Protein AF-0000000076309981 (afdb_homodimer)

Radius of gyration: 22.53 Å; Cα contacts (8 Å, |Δi|>4): 338; chains: 2; bounding box: 68×54×56 Å

Sequence (316 aa):
MSHEKPCRACMDFKSWAKSQKKAFDSEKETEKIEKKDPPVNKVKRDDCPLDKDELGSRTWSFLHTMAAYYPDNPTDEQKLDMSKFFHTFSKFYPCYVCAEDLQEQLKKTPPQTNSQSQLSQWLCMIHNEVNKKLGKPEFDCKLVDQRWRDGWLDGSCDMSHEKPCRACMDFKSWAKSQKKAFDSEKETEKIEKKDPPVNKVKRDDCPLDKDELGSRTWSFLHTMAAYYPDNPTDEQKLDMSKFFHTFSKFYPCYVCAEDLQEQLKKTPPQTNSQSQLSQWLCMIHNEVNKKLGKPEFDCKLVDQRWRDGWLDGSCD

Secondary structure (DSSP, 8-state):
-------TTTS-HHHHHHHHHHHHHHGGGS---------------TTSPP-HHHHHHHHHHHHHHHHHTS-SS--HHHHHHHHHHHHHHHHH-S-HHHHHHHHHHHHHS----SSHHHHHHHHHHHHHHHHHHHTPPPP-GGGHHIIIII--TTSTT-/-------TTT--HHHHHHHHHHHHHHHTTS---------------TTSPP-HHHHHHHHHHHHHHHHHTS-SS--HHHHHHHHHHHHHHHHH-S-HHHHHHHHHHHHHS----SSHHHHHHHHHHHHHHHHHHHTPPPP-GGGHHIIIII--TTSTT-

Nearest PDB structures (foldseek):
  1oqc-assembly1_A  TM=1.001E+00  e=1.089E-13  Rattus norvegicus
  3tk0-assembly1_A-2  TM=9.196E-01  e=8.679E-14  Homo sapiens
  3u5s-assembly1_A-2  TM=9.194E-01  e=3.385E-13  Homo sapiens
  4e0i-assembly2_C-2  TM=9.222E-01  e=3.664E-12  Saccharomyces cerevisiae S288C
  3w4y-assembly2_B  TM=9.074E-01  e=8.579E-12  Saccharomyces cerevisiae S288C

pLDDT: mean 82.15, std 24.8, range [26.48, 98.94]

InterPro domains:
  IPR017905 ERV/ALR sulfhydryl oxidase domain [PF04777] (58-149)
  IPR017905 ERV/ALR sulfhydryl oxidase domain [PS51324] (48-148)
  IPR036774 ERV/ALR sulfhydryl oxidase domain superfamily [G3DSA:1.20.120.310] (35-158)
  IPR036774 ERV/ALR sulfhydryl oxidase domain superfamily [SSF69000] (47-157)
  IPR039799 Sulfhydryl oxidase ALR/ERV [PTHR12645] (2-158)

Organism: NCBI:txid103933

Structure (mmCIF, N/CA/C/O backbone):
data_AF-0000000076309981-model_v1
#
loop_
_entity.id
_entity.type
_entity.pdbx_description
1 polymer 'Sulfhydryl oxidase'
#
loop_
_atom_site.group_PDB
_atom_site.id
_atom_site.type_symbol
_atom_site.label_atom_id
_atom_site.label_alt_id
_atom_site.label_comp_id
_atom_site.label_asym_id
_atom_site.label_entity_id
_atom_site.label_seq_id
_atom_site.pdbx_PDB_ins_code
_atom_site.Cartn_x
_atom_site.Cartn_y
_atom_site.Cartn_z
_atom_site.occupancy
_atom_site.B_iso_or_equiv
_atom_site.auth_seq_id
_atom_site.auth_comp_id
_atom_site.auth_asym_id
_atom_site.auth_atom_id
_atom_site.pdbx_PDB_model_num
ATOM 1 N N . MET A 1 1 ? -34.344 3.109 -10.547 1 26.48 1 MET A N 1
ATOM 2 C CA . MET A 1 1 ? -33.094 3.098 -11.305 1 26.48 1 MET A CA 1
ATOM 3 C C . MET A 1 1 ? -31.875 3.17 -10.375 1 26.48 1 MET A C 1
ATOM 5 O O . MET A 1 1 ? -31.734 4.125 -9.609 1 26.48 1 MET A O 1
ATOM 9 N N . SER A 1 2 ? -31.422 1.993 -9.797 1 31.45 2 SER A N 1
ATOM 10 C CA . SER A 1 2 ? -30.547 1.825 -8.648 1 31.45 2 SER A CA 1
ATOM 11 C C . SER A 1 2 ? -29.281 2.666 -8.797 1 31.45 2 SER A C 1
ATOM 13 O O . SER A 1 2 ? -28.578 2.568 -9.805 1 31.45 2 SER A O 1
ATOM 15 N N . HIS A 1 3 ? -29.156 3.879 -8.391 1 34.78 3 HIS A N 1
ATOM 16 C CA . HIS A 1 3 ? -28.062 4.824 -8.469 1 34.78 3 HIS A CA 1
ATOM 17 C C . HIS A 1 3 ? -26.75 4.188 -7.988 1 34.78 3 HIS A C 1
ATOM 19 O O . HIS A 1 3 ? -26.641 3.807 -6.82 1 34.78 3 HIS A O 1
ATOM 25 N N . GLU A 1 4 ? -26.125 3.408 -8.836 1 40.06 4 GLU A N 1
ATOM 26 C CA . GLU A 1 4 ? -24.828 2.814 -8.523 1 40.06 4 GLU A CA 1
ATOM 27 C C . GLU A 1 4 ? -23.891 3.832 -7.879 1 40.06 4 GLU A C 1
ATOM 29 O O . GLU A 1 4 ? -23.688 4.926 -8.414 1 40.06 4 GLU A O 1
ATOM 34 N N . LYS A 1 5 ? -23.844 3.852 -6.613 1 50.81 5 LYS A N 1
ATOM 35 C CA . LYS A 1 5 ? -22.953 4.777 -5.918 1 50.81 5 LYS A CA 1
ATOM 36 C C . LYS A 1 5 ? -21.578 4.832 -6.586 1 50.81 5 LYS A C 1
ATOM 38 O O . LYS A 1 5 ? -21.062 3.807 -7.02 1 50.81 5 LYS A O 1
ATOM 43 N N . PRO A 1 6 ? -21.219 6.043 -6.98 1 55.44 6 PRO A N 1
ATOM 44 C CA . PRO A 1 6 ? -19.938 6.23 -7.66 1 55.44 6 PRO A CA 1
ATOM 45 C C . PRO A 1 6 ? -18.766 5.582 -6.914 1 55.44 6 PRO A C 1
ATOM 47 O O . PRO A 1 6 ? -18.797 5.48 -5.684 1 55.44 6 PRO A O 1
ATOM 50 N N . CYS A 1 7 ? -17.891 4.852 -7.57 1 66.94 7 CYS A N 1
ATOM 51 C CA . CYS A 1 7 ? -16.719 4.203 -7 1 66.94 7 CYS A CA 1
ATOM 52 C C . CYS A 1 7 ? -15.812 5.219 -6.301 1 66.94 7 CYS A C 1
ATOM 54 O O . CYS A 1 7 ? -15.18 6.043 -6.957 1 66.94 7 CYS A O 1
ATOM 56 N N . ARG A 1 8 ? -15.93 5.344 -4.996 1 69.06 8 ARG A N 1
ATOM 57 C CA . ARG A 1 8 ? -15.148 6.285 -4.195 1 69.06 8 ARG A CA 1
ATOM 58 C C . ARG A 1 8 ? -13.656 6.141 -4.477 1 69.06 8 ARG A C 1
ATOM 60 O O . ARG A 1 8 ? -12.93 7.133 -4.488 1 69.06 8 ARG A O 1
ATOM 67 N N . ALA A 1 9 ? -13.266 4.922 -4.672 1 68.5 9 ALA A N 1
ATOM 68 C CA . ALA A 1 9 ? -11.852 4.656 -4.91 1 68.5 9 ALA A CA 1
ATOM 69 C C . ALA A 1 9 ? -11.461 5.031 -6.34 1 68.5 9 ALA A C 1
ATOM 71 O O . ALA A 1 9 ? -10.281 4.969 -6.699 1 68.5 9 ALA A O 1
ATOM 72 N N . CYS A 1 10 ? -12.453 5.328 -7.074 1 73.25 10 CYS A N 1
ATOM 73 C CA . CYS A 1 10 ? -12.203 5.602 -8.484 1 73.25 10 CYS A CA 1
ATOM 74 C C . CYS A 1 10 ? -12.383 7.086 -8.789 1 73.25 10 CYS A C 1
ATOM 76 O O . CYS A 1 10 ? -11.953 7.562 -9.844 1 73.25 10 CYS A O 1
ATOM 78 N N . MET A 1 11 ? -13.273 7.816 -8 1 61.12 11 MET A N 1
ATOM 79 C CA . MET A 1 11 ? -13.633 9.195 -8.328 1 61.12 11 MET A CA 1
ATOM 80 C C . MET A 1 11 ? -12.617 10.172 -7.758 1 61.12 11 MET A C 1
ATOM 82 O O . MET A 1 11 ? -12.078 9.953 -6.672 1 61.12 11 MET A O 1
ATOM 86 N N . ASP A 1 12 ? -12.07 10.922 -8.711 1 50.5 12 ASP A N 1
ATOM 87 C CA . ASP A 1 12 ? -11.305 12.062 -8.219 1 50.5 12 ASP A CA 1
ATOM 88 C C . ASP A 1 12 ? -12.219 13.086 -7.535 1 50.5 12 ASP A C 1
ATOM 90 O O . ASP A 1 12 ? -13.25 13.469 -8.094 1 50.5 12 ASP A O 1
ATOM 94 N N . PHE A 1 13 ? -12.148 13.172 -6.203 1 45.22 13 PHE A N 1
ATOM 95 C CA . PHE A 1 13 ? -13.031 14.094 -5.492 1 45.22 13 PHE A CA 1
ATOM 96 C C . PHE A 1 13 ? -13.156 15.414 -6.246 1 45.22 13 PHE A C 1
ATOM 98 O O . PHE A 1 13 ? -14.242 15.977 -6.344 1 45.22 13 PHE A O 1
ATOM 105 N N . LYS A 1 14 ? -12.07 15.836 -6.77 1 48.69 14 LYS A N 1
ATOM 106 C CA . LYS A 1 14 ? -12.117 17.141 -7.445 1 48.69 14 LYS A CA 1
ATOM 107 C C . LYS A 1 14 ? -13.062 17.094 -8.641 1 48.69 14 LYS A C 1
ATOM 109 O O . LYS A 1 14 ? -13.836 18.031 -8.859 1 48.69 14 LYS A O 1
ATOM 114 N N . SER A 1 15 ? -12.969 16.047 -9.352 1 48.19 15 SER A N 1
ATOM 115 C CA . SER A 1 15 ? -13.836 15.969 -10.523 1 48.19 15 SER A CA 1
ATOM 116 C C . SER A 1 15 ? -15.297 15.836 -10.117 1 48.19 15 SER A C 1
ATOM 118 O O . SER A 1 15 ? -16.172 16.422 -10.742 1 48.19 15 SER A O 1
ATOM 120 N N . TRP A 1 16 ? -15.57 15.117 -9.133 1 46.97 16 TRP A N 1
ATOM 121 C CA . TRP A 1 16 ? -16.922 14.984 -8.625 1 46.97 16 TRP A CA 1
ATOM 122 C C . TRP A 1 16 ? -17.438 16.312 -8.07 1 46.97 16 TRP A C 1
ATOM 124 O O . TRP A 1 16 ? -18.547 16.734 -8.352 1 46.97 16 TRP A O 1
ATOM 134 N N . ALA A 1 17 ? -16.562 16.922 -7.293 1 45.97 17 ALA A N 1
ATOM 135 C CA . ALA A 1 17 ? -16.922 18.234 -6.762 1 45.97 17 ALA A CA 1
ATOM 136 C C . ALA A 1 17 ? -17.203 19.219 -7.891 1 45.97 17 ALA A C 1
ATOM 138 O O . ALA A 1 17 ? -18.172 19.984 -7.828 1 45.97 17 ALA A O 1
ATOM 139 N N . LYS A 1 18 ? -16.469 19.234 -8.922 1 48.31 18 LYS A N 1
ATOM 140 C CA . LYS A 1 18 ? -16.688 20.125 -10.047 1 48.31 18 LYS A CA 1
ATOM 141 C C . LYS A 1 18 ? -18 19.797 -10.773 1 48.31 18 LYS A C 1
ATOM 143 O O . LYS A 1 18 ? -18.734 20.703 -11.188 1 48.31 18 LYS A O 1
ATOM 148 N N . SER A 1 19 ? -18.281 18.578 -10.867 1 47.38 19 SER A N 1
ATOM 149 C CA . SER A 1 19 ? -19.516 18.156 -11.516 1 47.38 19 SER A CA 1
ATOM 150 C C . SER A 1 19 ? -20.734 18.562 -10.688 1 47.38 19 SER A C 1
ATOM 152 O O . SER A 1 19 ? -21.766 18.953 -11.234 1 47.38 19 SER A O 1
ATOM 154 N N . GLN A 1 20 ? -20.578 18.406 -9.383 1 45.84 20 GLN A N 1
ATOM 155 C CA . GLN A 1 20 ? -21.672 18.797 -8.484 1 45.84 20 GLN A CA 1
ATOM 156 C C . GLN A 1 20 ? -21.812 20.312 -8.438 1 45.84 20 GLN A C 1
ATOM 158 O O . GLN A 1 20 ? -22.938 20.828 -8.422 1 45.84 20 GLN A O 1
ATOM 163 N N . LYS A 1 21 ? -20.688 21 -8.422 1 48.97 21 LYS A N 1
ATOM 164 C CA . LYS A 1 21 ? -20.781 22.453 -8.492 1 48.97 21 LYS A CA 1
ATOM 165 C C . LYS A 1 21 ? -21.453 22.906 -9.781 1 48.97 21 LYS A C 1
ATOM 167 O O . LYS A 1 21 ? -22.25 23.844 -9.773 1 48.97 21 LYS A O 1
ATOM 172 N N . LYS A 1 22 ? -21.172 22.281 -10.906 1 46.31 22 LYS A N 1
ATOM 173 C CA . LYS A 1 22 ? -21.812 22.641 -12.164 1 46.31 22 LYS A CA 1
ATOM 174 C C . LYS A 1 22 ? -23.312 22.344 -12.125 1 46.31 22 LYS A C 1
ATOM 176 O O . LYS A 1 22 ? -24.109 23.094 -12.68 1 46.31 22 LYS A O 1
ATOM 181 N N . ALA A 1 23 ? -23.625 21.297 -11.469 1 43.53 23 ALA A N 1
ATOM 182 C CA . ALA A 1 23 ? -25.047 20.953 -11.367 1 43.53 23 ALA A CA 1
ATOM 183 C C . ALA A 1 23 ? -25.781 21.953 -10.484 1 43.53 23 ALA A C 1
ATOM 185 O O . ALA A 1 23 ? -26.953 22.281 -10.75 1 43.53 23 ALA A O 1
ATOM 186 N N . PHE A 1 24 ? -25.031 22.453 -9.492 1 41.91 24 PHE A N 1
ATOM 187 C CA . PHE A 1 24 ? -25.594 23.469 -8.609 1 41.91 24 PHE A CA 1
ATOM 188 C C . PHE A 1 24 ? -25.781 24.781 -9.359 1 41.91 24 PHE A C 1
ATOM 190 O O . PHE A 1 24 ? -26.766 25.5 -9.141 1 41.91 24 PHE A O 1
ATOM 197 N N . ASP A 1 25 ? -24.828 25.047 -10.266 1 43.41 25 ASP A N 1
ATOM 198 C CA . ASP A 1 25 ? -24.922 26.312 -10.984 1 43.41 25 ASP A CA 1
ATOM 199 C C . ASP A 1 25 ? -26.109 26.312 -11.945 1 43.41 25 ASP A C 1
ATOM 201 O O . ASP A 1 25 ? -26.641 27.359 -12.289 1 43.41 25 ASP A O 1
ATOM 205 N N . SER A 1 26 ? -26.438 25.094 -12.43 1 42.03 26 SER A N 1
ATOM 206 C CA . SER A 1 26 ? -27.562 25.125 -13.367 1 42.03 26 SER A CA 1
ATOM 207 C C . SER A 1 26 ? -28.875 25.359 -12.641 1 42.03 26 SER A C 1
ATOM 209 O O . SER A 1 26 ? -29.859 25.797 -13.25 1 42.03 26 SER A O 1
ATOM 211 N N . GLU A 1 27 ? -28.969 24.797 -11.461 1 35.53 27 GLU A N 1
ATOM 212 C CA . GLU A 1 27 ? -30.266 24.906 -10.805 1 35.53 27 GLU A CA 1
ATOM 213 C C . GLU A 1 27 ? -30.391 26.234 -10.062 1 35.53 27 GLU A C 1
ATOM 215 O O . GLU A 1 27 ? -31.375 26.484 -9.359 1 35.53 27 GLU A O 1
ATOM 220 N N . LYS A 1 28 ? -29.359 27.078 -10.117 1 37.06 28 LYS A N 1
ATOM 221 C CA . LYS A 1 28 ? -29.438 28.281 -9.297 1 37.06 28 LYS A CA 1
ATOM 222 C C . LYS A 1 28 ? -30.484 29.25 -9.844 1 37.06 28 LYS A C 1
ATOM 224 O O . LYS A 1 28 ? -30.531 30.422 -9.438 1 37.06 28 LYS A O 1
ATOM 229 N N . GLU A 1 29 ? -31.234 28.891 -10.977 1 33.06 29 GLU A N 1
ATOM 230 C CA . GLU A 1 29 ? -32 30.109 -11.266 1 33.06 29 GLU A CA 1
ATOM 231 C C . GLU A 1 29 ? -32.844 30.516 -10.062 1 33.06 29 GLU A C 1
ATOM 233 O O . GLU A 1 29 ? -33.062 31.703 -9.828 1 33.06 29 GLU A O 1
ATOM 238 N N . THR A 1 30 ? -33.875 29.656 -9.711 1 29.52 30 THR A N 1
ATOM 239 C CA . THR A 1 30 ? -35 30.328 -9.086 1 29.52 30 THR A CA 1
ATOM 240 C C . THR A 1 30 ? -34.625 30.812 -7.684 1 29.52 30 THR A C 1
ATOM 242 O O . THR A 1 30 ? -35.031 31.906 -7.273 1 29.52 30 THR A O 1
ATOM 245 N N . GLU A 1 31 ? -34.688 29.875 -6.609 1 29.89 31 GLU A N 1
ATOM 246 C CA . GLU A 1 31 ? -35.125 30.203 -5.254 1 29.89 31 GLU A CA 1
ATOM 247 C C . GLU A 1 31 ? -34.031 30.953 -4.496 1 29.89 31 GLU A C 1
ATOM 249 O O . GLU A 1 31 ? -32.875 30.5 -4.438 1 29.89 31 GLU A O 1
ATOM 254 N N . LYS A 1 32 ? -34.156 32.344 -4.203 1 29.53 32 LYS A N 1
ATOM 255 C CA . LYS A 1 32 ? -33.406 33.438 -3.584 1 29.53 32 LYS A CA 1
ATOM 256 C C . LYS A 1 32 ? -32.781 32.969 -2.268 1 29.53 32 LYS A C 1
ATOM 258 O O . LYS A 1 32 ? -31.844 33.625 -1.769 1 29.53 32 LYS A O 1
ATOM 263 N N . ILE A 1 33 ? -33.688 32.312 -1.377 1 27.58 33 ILE A N 1
ATOM 264 C CA . ILE A 1 33 ? -33.625 32.75 0.007 1 27.58 33 ILE A CA 1
ATOM 265 C C . ILE A 1 33 ? -32.219 32.469 0.564 1 27.58 33 ILE A C 1
ATOM 267 O O . ILE A 1 33 ? -31.578 33.375 1.12 1 27.58 33 ILE A O 1
ATOM 271 N N . GLU A 1 34 ? -32.219 31.375 1.506 1 29.91 34 GLU A N 1
ATOM 272 C CA . GLU A 1 34 ? -31.625 31.281 2.842 1 29.91 34 GLU A CA 1
ATOM 273 C C . GLU A 1 34 ? -30.109 31.234 2.779 1 29.91 34 GLU A C 1
ATOM 275 O O . GLU A 1 34 ? -29.531 30.688 1.829 1 29.91 34 GLU A O 1
ATOM 280 N N . LYS A 1 35 ? -29.406 32.031 3.672 1 30.89 35 LYS A N 1
ATOM 281 C CA . LYS A 1 35 ? -28.078 32.469 4.07 1 30.89 35 LYS A CA 1
ATOM 282 C C . LYS A 1 35 ? -27.047 31.359 3.971 1 30.89 35 LYS A C 1
ATOM 284 O O . LYS A 1 35 ? -27.406 30.188 3.947 1 30.89 35 LYS A O 1
ATOM 289 N N . LYS A 1 36 ? -25.766 31.75 4.121 1 32.62 36 LYS A N 1
ATOM 290 C CA . LYS A 1 36 ? -24.344 31.484 4.031 1 32.62 36 LYS A CA 1
ATOM 291 C C . LYS A 1 36 ? -23.922 30.406 5.035 1 32.62 36 LYS A C 1
ATOM 293 O O . LYS A 1 36 ? -23.672 30.719 6.207 1 32.62 36 LYS A O 1
ATOM 298 N N . ASP A 1 37 ? -24.75 29.391 5.383 1 34.91 37 ASP A N 1
ATOM 299 C CA . ASP A 1 37 ? -24.016 28.641 6.406 1 34.91 37 ASP A CA 1
ATOM 300 C C . ASP A 1 37 ? -22.547 28.547 6.047 1 34.91 37 ASP A C 1
ATOM 302 O O . ASP A 1 37 ? -22.188 28.344 4.883 1 34.91 37 ASP A O 1
ATOM 306 N N . PRO A 1 38 ? -21.672 29.234 6.809 1 36.12 38 PRO A N 1
ATOM 307 C CA . PRO A 1 38 ? -20.219 29.141 6.637 1 36.12 38 PRO A CA 1
ATOM 308 C C . PRO A 1 38 ? -19.766 27.75 6.176 1 36.12 38 PRO A C 1
ATOM 310 O O . PRO A 1 38 ? -20.438 26.75 6.465 1 36.12 38 PRO A O 1
ATOM 313 N N . PRO A 1 39 ? -19.188 27.672 5.059 1 37.5 39 PRO A N 1
ATOM 314 C CA . PRO A 1 39 ? -18.594 26.359 4.754 1 37.5 39 PRO A CA 1
ATOM 315 C C . PRO A 1 39 ? -18.016 25.672 5.988 1 37.5 39 PRO A C 1
ATOM 317 O O . PRO A 1 39 ? -17.156 26.234 6.668 1 37.5 39 PRO A O 1
ATOM 320 N N . VAL A 1 40 ? -18.797 25.234 6.973 1 36.56 40 VAL A N 1
ATOM 321 C CA . VAL A 1 40 ? -18.172 24.422 8.008 1 36.56 40 VAL A CA 1
ATOM 322 C C . VAL A 1 40 ? -16.922 23.734 7.445 1 36.56 40 VAL A C 1
ATOM 324 O O . VAL A 1 40 ? -16.953 23.203 6.332 1 36.56 40 VAL A O 1
ATOM 327 N N . ASN A 1 41 ? -15.828 24.344 7.512 1 39.59 41 ASN A N 1
ATOM 328 C CA . ASN A 1 41 ? -14.539 23.672 7.441 1 39.59 41 ASN A CA 1
ATOM 329 C C . ASN A 1 41 ? -14.641 22.203 7.852 1 39.59 41 ASN A C 1
ATOM 331 O O . ASN A 1 41 ? -14.602 21.875 9.039 1 39.59 41 ASN A O 1
ATOM 335 N N . LYS A 1 42 ? -15.602 21.453 7.484 1 44.28 42 LYS A N 1
ATOM 336 C CA . LYS A 1 42 ? -15.688 20.031 7.824 1 44.28 42 LYS A CA 1
ATOM 337 C C . LYS A 1 42 ? -14.312 19.391 7.84 1 44.28 42 LYS A C 1
ATOM 339 O O . LYS A 1 42 ? -13.641 19.297 6.805 1 44.28 42 LYS A O 1
ATOM 344 N N . VAL A 1 43 ? -13.523 19.641 8.812 1 53.47 43 VAL A N 1
ATOM 345 C CA . VAL A 1 43 ? -12.32 18.859 9.078 1 53.47 43 VAL A CA 1
ATOM 346 C C . VAL A 1 43 ? -12.492 17.438 8.539 1 53.47 43 VAL A C 1
ATOM 348 O O . VAL A 1 43 ? -13.414 16.734 8.93 1 53.47 43 VAL A O 1
ATOM 351 N N . LYS A 1 44 ? -12.117 17.312 7.273 1 63.19 44 LYS A N 1
ATOM 352 C CA . LYS A 1 44 ? -12.234 16.031 6.602 1 63.19 44 LYS A CA 1
ATOM 353 C C . LYS A 1 44 ? -11.828 14.883 7.527 1 63.19 44 LYS A C 1
ATOM 355 O O . LYS A 1 44 ? -10.727 14.891 8.086 1 63.19 44 LYS A O 1
ATOM 360 N N . ARG A 1 45 ? -12.742 14.195 8.008 1 81.62 45 ARG A N 1
ATOM 361 C CA . ARG A 1 45 ? -12.516 12.969 8.773 1 81.62 45 ARG A CA 1
ATOM 362 C C . ARG A 1 45 ? -11.461 12.102 8.102 1 81.62 45 ARG A C 1
ATOM 364 O O . ARG A 1 45 ? -11.43 11.984 6.871 1 81.62 45 ARG A O 1
ATOM 371 N N . ASP A 1 46 ? -10.43 11.742 8.891 1 86.69 46 ASP A N 1
ATOM 372 C CA . ASP A 1 46 ? -9.328 10.945 8.352 1 86.69 46 ASP A CA 1
ATOM 373 C C . ASP A 1 46 ? -9.672 9.453 8.383 1 86.69 46 ASP A C 1
ATOM 375 O O . ASP A 1 46 ? -8.844 8.617 8.008 1 86.69 46 ASP A O 1
ATOM 379 N N . ASP A 1 47 ? -10.859 9.164 8.828 1 94.19 47 ASP A N 1
ATOM 380 C CA . ASP A 1 47 ? -11.219 7.754 8.922 1 94.19 47 ASP A CA 1
ATOM 381 C C . ASP A 1 47 ? -12.352 7.414 7.957 1 94.19 47 ASP A C 1
ATOM 383 O O . ASP A 1 47 ? -13.195 6.57 8.258 1 94.19 47 ASP A O 1
ATOM 387 N N . CYS A 1 48 ? -12.492 8.164 6.91 1 95.75 48 CYS A N 1
ATOM 388 C CA . CYS A 1 48 ? -13.398 7.852 5.816 1 95.75 48 CYS A CA 1
ATOM 389 C C . CYS A 1 48 ? -12.703 7 4.758 1 95.75 48 CYS A C 1
ATOM 391 O O . CYS A 1 48 ? -11.477 6.969 4.695 1 95.75 48 CYS A O 1
ATOM 393 N N . PRO A 1 49 ? -13.461 6.309 3.951 1 95.94 49 PRO A N 1
ATOM 394 C CA . PRO A 1 49 ? -12.836 5.59 2.838 1 95.94 49 PRO A CA 1
ATOM 395 C C . PRO A 1 49 ? -11.969 6.492 1.965 1 95.94 49 PRO A C 1
ATOM 397 O O . PRO A 1 49 ? -12.281 7.668 1.776 1 95.94 49 PRO A O 1
ATOM 400 N N . LEU A 1 50 ? -10.945 5.977 1.425 1 95.94 50 LEU A N 1
ATOM 401 C CA . LEU A 1 50 ? -9.984 6.75 0.652 1 95.94 50 LEU A CA 1
ATOM 402 C C . LEU A 1 50 ? -10.562 7.137 -0.706 1 95.94 50 LEU A C 1
ATOM 404 O O . LEU A 1 50 ? -11.234 6.328 -1.352 1 95.94 50 LEU A O 1
ATOM 408 N N . ASP A 1 51 ? -10.328 8.305 -1.068 1 92.06 51 ASP A N 1
ATOM 409 C CA . ASP A 1 51 ? -10.586 8.641 -2.465 1 92.06 51 ASP A CA 1
ATOM 410 C C . ASP A 1 51 ? -9.414 8.227 -3.354 1 92.06 51 ASP A C 1
ATOM 412 O O . ASP A 1 51 ? -8.414 7.703 -2.865 1 92.06 51 ASP A O 1
ATOM 416 N N . LYS A 1 52 ? -9.562 8.406 -4.586 1 94.44 52 LYS A N 1
ATOM 417 C CA . LYS A 1 52 ? -8.594 7.949 -5.578 1 94.44 52 LYS A CA 1
ATOM 418 C C . LYS A 1 52 ? -7.195 8.484 -5.277 1 94.44 52 LYS A C 1
ATOM 420 O O . LYS A 1 52 ? -6.215 7.738 -5.312 1 94.44 52 LYS A O 1
ATOM 425 N N . ASP A 1 53 ? -7.066 9.82 -4.98 1 93.56 53 ASP A N 1
ATOM 426 C CA . ASP A 1 53 ? -5.773 10.445 -4.746 1 93.56 53 ASP A CA 1
ATOM 427 C C . ASP A 1 53 ? -5.141 9.93 -3.455 1 93.56 53 ASP A C 1
ATOM 429 O O . ASP A 1 53 ? -3.934 9.68 -3.406 1 93.56 53 ASP A O 1
ATOM 433 N N . GLU A 1 54 ? -5.953 9.812 -2.406 1 95.94 54 GLU A N 1
ATOM 434 C CA . GLU A 1 54 ? -5.461 9.266 -1.144 1 95.94 54 GLU A CA 1
ATOM 435 C C . GLU A 1 54 ? -4.996 7.824 -1.311 1 95.94 54 GLU A C 1
ATOM 437 O O . GLU A 1 54 ? -3.924 7.453 -0.825 1 95.94 54 GLU A O 1
ATOM 442 N N . LEU A 1 55 ? -5.832 7.055 -2.01 1 97.62 55 LEU A N 1
ATOM 443 C CA . LEU A 1 55 ? -5.465 5.668 -2.283 1 97.62 55 LEU A CA 1
ATOM 444 C C . LEU A 1 55 ? -4.152 5.598 -3.059 1 97.62 55 LEU A C 1
ATOM 446 O O . LEU A 1 55 ? -3.242 4.852 -2.682 1 97.62 55 LEU A O 1
ATOM 450 N N . GLY A 1 56 ? -4.121 6.379 -4.082 1 97.69 56 GLY A N 1
ATOM 451 C CA . GLY A 1 56 ? -2.918 6.398 -4.898 1 97.69 56 GLY A CA 1
ATOM 452 C C . GLY A 1 56 ? -1.67 6.754 -4.109 1 97.69 56 GLY A C 1
ATOM 453 O O . GLY A 1 56 ? -0.656 6.059 -4.199 1 97.69 56 GLY A O 1
ATOM 454 N N . SER A 1 57 ? -1.748 7.809 -3.363 1 97.06 57 SER A N 1
ATOM 455 C CA . SER A 1 57 ? -0.594 8.289 -2.609 1 97.06 57 SER A CA 1
ATOM 456 C C . SER A 1 57 ? -0.096 7.23 -1.63 1 97.06 57 SER A C 1
ATOM 458 O O . SER A 1 57 ? 1.105 6.965 -1.553 1 97.06 57 SER A O 1
ATOM 460 N N . ARG A 1 58 ? -0.977 6.672 -0.926 1 97.81 58 ARG A N 1
ATOM 461 C CA . ARG A 1 58 ? -0.612 5.645 0.042 1 97.81 58 ARG A CA 1
ATOM 462 C C . ARG A 1 58 ? -0.039 4.414 -0.656 1 97.81 58 ARG A C 1
ATOM 464 O O . ARG A 1 58 ? 0.957 3.846 -0.204 1 97.81 58 ARG A O 1
ATOM 471 N N . THR A 1 59 ? -0.641 4.008 -1.763 1 98.69 59 THR A N 1
ATOM 472 C CA . THR A 1 59 ? -0.212 2.826 -2.5 1 98.69 59 THR A CA 1
ATOM 473 C C . THR A 1 59 ? 1.18 3.031 -3.09 1 98.69 59 THR A C 1
ATOM 475 O O . THR A 1 59 ? 2.047 2.164 -2.963 1 98.69 59 THR A O 1
ATOM 478 N N . TRP A 1 60 ? 1.415 4.188 -3.686 1 98.75 60 TRP A N 1
ATOM 479 C CA . TRP A 1 60 ? 2.727 4.477 -4.254 1 98.75 60 TRP A CA 1
ATOM 480 C C . TRP A 1 60 ? 3.801 4.477 -3.172 1 98.75 60 TRP A C 1
ATOM 482 O O . TRP A 1 60 ? 4.918 4 -3.396 1 98.75 60 TRP A O 1
ATOM 492 N N . SER A 1 61 ? 3.42 5.039 -2.016 1 98.38 61 SER A N 1
ATOM 493 C CA . SER A 1 61 ? 4.363 5.055 -0.904 1 98.38 61 SER A CA 1
ATOM 494 C C . SER A 1 61 ? 4.797 3.641 -0.527 1 98.38 61 SER A C 1
ATOM 496 O O . SER A 1 61 ? 5.984 3.383 -0.328 1 98.38 61 SER A O 1
ATOM 498 N N . PHE A 1 62 ? 3.904 2.783 -0.442 1 98.56 62 PHE A N 1
ATOM 499 C CA . PHE A 1 62 ? 4.199 1.39 -0.134 1 98.56 62 PHE A CA 1
ATOM 500 C C . PHE A 1 62 ? 5.035 0.757 -1.24 1 98.56 62 PHE A C 1
ATOM 502 O O . PHE A 1 62 ? 6.078 0.157 -0.972 1 98.56 62 PHE A O 1
ATOM 509 N N . LEU A 1 63 ? 4.594 0.892 -2.492 1 98.88 63 LEU A N 1
ATOM 510 C CA . LEU A 1 63 ? 5.25 0.236 -3.619 1 98.88 63 LEU A CA 1
ATOM 511 C C . LEU A 1 63 ? 6.699 0.694 -3.744 1 98.88 63 LEU A C 1
ATOM 513 O O . LEU A 1 63 ? 7.602 -0.126 -3.928 1 98.88 63 LEU A O 1
ATOM 517 N N . HIS A 1 64 ? 6.914 2.029 -3.635 1 98.88 64 HIS A N 1
ATOM 518 C CA . HIS A 1 64 ? 8.273 2.543 -3.756 1 98.88 64 HIS A CA 1
ATOM 519 C C . HIS A 1 64 ? 9.148 2.062 -2.602 1 98.88 64 HIS A C 1
ATOM 521 O O . HIS A 1 64 ? 10.336 1.768 -2.795 1 98.88 64 HIS A O 1
ATOM 527 N N . THR A 1 65 ? 8.617 2.035 -1.406 1 98.75 65 THR A N 1
ATOM 528 C CA . THR A 1 65 ? 9.398 1.552 -0.271 1 98.75 65 THR A CA 1
ATOM 529 C C . THR A 1 65 ? 9.734 0.073 -0.438 1 98.75 65 THR A C 1
ATOM 531 O O . THR A 1 65 ? 10.867 -0.344 -0.185 1 98.75 65 THR A O 1
ATOM 534 N N . MET A 1 66 ? 8.742 -0.712 -0.871 1 98.75 66 MET A N 1
ATOM 535 C CA . MET A 1 66 ? 8.992 -2.127 -1.131 1 98.75 66 MET A CA 1
ATOM 536 C C . MET A 1 66 ? 10.117 -2.305 -2.139 1 98.75 66 MET A C 1
ATOM 538 O O . MET A 1 66 ? 11.016 -3.123 -1.934 1 98.75 66 MET A O 1
ATOM 542 N N . ALA A 1 67 ? 10.047 -1.526 -3.203 1 98.88 67 ALA A N 1
ATOM 543 C CA . ALA A 1 67 ? 11.086 -1.605 -4.223 1 98.88 67 ALA A CA 1
ATOM 544 C C . ALA A 1 67 ? 12.445 -1.199 -3.648 1 98.88 67 ALA A C 1
ATOM 546 O O . ALA A 1 67 ? 13.469 -1.795 -3.984 1 98.88 67 ALA A O 1
ATOM 547 N N . ALA A 1 68 ? 12.422 -0.21 -2.799 1 98.56 68 ALA A N 1
ATOM 548 C CA . ALA A 1 68 ? 13.648 0.309 -2.205 1 98.56 68 ALA A CA 1
ATOM 549 C C . ALA A 1 68 ? 14.336 -0.749 -1.343 1 98.56 68 ALA A C 1
ATOM 551 O O . ALA A 1 68 ? 15.555 -0.741 -1.191 1 98.56 68 ALA A O 1
ATOM 552 N N . TYR A 1 69 ? 13.617 -1.647 -0.823 1 97.88 69 TYR A N 1
ATOM 553 C CA . TYR A 1 69 ? 14.18 -2.631 0.095 1 97.88 69 TYR A CA 1
ATOM 554 C C . TYR A 1 69 ? 14.234 -4.012 -0.55 1 97.88 69 TYR A C 1
ATOM 556 O O . TYR A 1 69 ? 14.484 -5.012 0.127 1 97.88 69 TYR A O 1
ATOM 564 N N . TYR A 1 70 ? 13.898 -4.078 -1.856 1 98.5 70 TYR A N 1
ATOM 565 C CA . TYR A 1 70 ? 14.086 -5.297 -2.641 1 98.5 70 TYR A CA 1
ATOM 566 C C . TYR A 1 70 ? 15.547 -5.727 -2.646 1 98.5 70 TYR A C 1
ATOM 568 O O . TYR A 1 70 ? 16.453 -4.887 -2.58 1 98.5 70 TYR A O 1
ATOM 576 N N . PRO A 1 71 ? 15.781 -7.039 -2.697 1 98.06 71 PRO A N 1
ATOM 577 C CA . PRO A 1 71 ? 17.172 -7.5 -2.65 1 98.06 71 PRO A CA 1
ATOM 578 C C . PRO A 1 71 ? 18.016 -6.953 -3.799 1 98.06 71 PRO A C 1
ATOM 580 O O . PRO A 1 71 ? 17.531 -6.848 -4.93 1 98.06 71 PRO A O 1
ATOM 583 N N . ASP A 1 72 ? 19.297 -6.641 -3.488 1 98.19 72 ASP A N 1
ATOM 584 C CA . ASP A 1 72 ? 20.234 -6.215 -4.523 1 98.19 72 ASP A CA 1
ATOM 585 C C . ASP A 1 72 ? 20.516 -7.344 -5.512 1 98.19 72 ASP A C 1
ATOM 587 O O . ASP A 1 72 ? 20.766 -7.094 -6.691 1 98.19 72 ASP A O 1
ATOM 591 N N . ASN A 1 73 ? 20.578 -8.547 -4.934 1 98.62 73 ASN A N 1
ATOM 592 C CA . ASN A 1 73 ? 20.797 -9.758 -5.715 1 98.62 73 ASN A CA 1
ATOM 593 C C . ASN A 1 73 ? 19.719 -10.805 -5.445 1 98.62 73 ASN A C 1
ATOM 595 O O . ASN A 1 73 ? 19.984 -11.805 -4.762 1 98.62 73 ASN A O 1
ATOM 599 N N . PRO A 1 74 ? 18.562 -10.594 -6.062 1 98.75 74 PRO A N 1
ATOM 600 C CA . PRO A 1 74 ? 17.453 -11.531 -5.82 1 98.75 74 PRO A CA 1
ATOM 601 C C . PRO A 1 74 ? 17.688 -12.898 -6.445 1 98.75 74 PRO A C 1
ATOM 603 O O . PRO A 1 74 ? 18.375 -13.008 -7.469 1 98.75 74 PRO A O 1
ATOM 606 N N . THR A 1 75 ? 17.156 -13.906 -5.801 1 98.69 75 THR A N 1
ATOM 607 C CA . THR A 1 75 ? 17.141 -15.234 -6.402 1 98.69 75 THR A CA 1
ATOM 608 C C . THR A 1 75 ? 16.156 -15.281 -7.566 1 98.69 75 THR A C 1
ATOM 610 O O . THR A 1 75 ? 15.336 -14.367 -7.73 1 98.69 75 THR A O 1
ATOM 613 N N . ASP A 1 76 ? 16.234 -16.312 -8.375 1 98.56 76 ASP A N 1
ATOM 614 C CA . ASP A 1 76 ? 15.297 -16.469 -9.484 1 98.56 76 ASP A CA 1
ATOM 615 C C . ASP A 1 76 ? 13.859 -16.547 -8.969 1 98.56 76 ASP A C 1
ATOM 617 O O . ASP A 1 76 ? 12.945 -16.031 -9.609 1 98.56 76 ASP A O 1
ATOM 621 N N . GLU A 1 77 ? 13.727 -17.188 -7.859 1 98.44 77 GLU A N 1
ATOM 622 C CA . GLU A 1 77 ? 12.398 -17.281 -7.262 1 98.44 77 GLU A CA 1
ATOM 623 C C . GLU A 1 77 ? 11.867 -15.914 -6.855 1 98.44 77 GLU A C 1
ATOM 625 O O . GLU A 1 77 ? 10.703 -15.586 -7.105 1 98.44 77 GLU A O 1
ATOM 630 N N . GLN A 1 78 ? 12.695 -15.125 -6.238 1 98.62 78 GLN A N 1
ATOM 631 C CA . GLN A 1 78 ? 12.305 -13.781 -5.832 1 98.62 78 GLN A CA 1
ATOM 632 C C . GLN A 1 78 ? 11.961 -12.914 -7.039 1 98.62 78 GLN A C 1
ATOM 634 O O . GLN A 1 78 ? 11.008 -12.133 -6.996 1 98.62 78 GLN A O 1
ATOM 639 N N . LYS A 1 79 ? 12.695 -13.016 -8.086 1 98.88 79 LYS A N 1
ATOM 640 C CA . LYS A 1 79 ? 12.414 -12.289 -9.32 1 98.88 79 LYS A CA 1
ATOM 641 C C . LYS A 1 79 ? 11.031 -12.633 -9.867 1 98.88 79 LYS A C 1
ATOM 643 O O . LYS A 1 79 ? 10.258 -11.742 -10.219 1 98.88 79 LYS A O 1
ATOM 648 N N . LEU A 1 80 ? 10.781 -13.922 -9.906 1 98.44 80 LEU A N 1
ATOM 649 C CA . LEU A 1 80 ? 9.492 -14.383 -10.414 1 98.44 80 LEU A CA 1
ATOM 650 C C . LEU A 1 80 ? 8.352 -13.922 -9.508 1 98.44 80 LEU A C 1
ATOM 652 O O . LEU A 1 80 ? 7.32 -13.453 -9.992 1 98.44 80 LEU A O 1
ATOM 656 N N . ASP A 1 81 ? 8.547 -14.102 -8.211 1 98.44 81 ASP A N 1
ATOM 657 C CA . ASP A 1 81 ? 7.531 -13.688 -7.246 1 98.44 81 ASP A CA 1
ATOM 658 C C . ASP A 1 81 ? 7.211 -12.195 -7.395 1 98.44 81 ASP A C 1
ATOM 660 O O . ASP A 1 81 ? 6.043 -11.805 -7.363 1 98.44 81 ASP A O 1
ATOM 664 N N . MET A 1 82 ? 8.242 -11.383 -7.555 1 98.81 82 MET A N 1
ATOM 665 C CA . MET A 1 82 ? 8.047 -9.945 -7.676 1 98.81 82 MET A CA 1
ATOM 666 C C . MET A 1 82 ? 7.324 -9.602 -8.977 1 98.81 82 MET A C 1
ATOM 668 O O . MET A 1 82 ? 6.461 -8.719 -8.992 1 98.81 82 MET A O 1
ATOM 672 N N . SER A 1 83 ? 7.652 -10.25 -10.031 1 98.69 83 SER A N 1
ATOM 673 C CA . SER A 1 83 ? 6.938 -10.055 -11.289 1 98.69 83 SER A CA 1
ATOM 674 C C . SER A 1 83 ? 5.457 -10.391 -11.141 1 98.69 83 SER A C 1
ATOM 676 O O . SER A 1 83 ? 4.594 -9.602 -11.531 1 98.69 83 SER A O 1
ATOM 678 N N . LYS A 1 84 ? 5.199 -11.523 -10.57 1 97.94 84 LYS A N 1
ATOM 679 C CA . LYS A 1 84 ? 3.818 -11.953 -10.352 1 97.94 84 LYS A CA 1
ATOM 680 C C . LYS A 1 84 ? 3.084 -10.992 -9.422 1 97.94 84 LYS A C 1
ATOM 682 O O . LYS A 1 84 ? 1.885 -10.75 -9.586 1 97.94 84 LYS A O 1
ATOM 687 N N . PHE A 1 85 ? 3.801 -10.492 -8.477 1 98.69 85 PHE A N 1
ATOM 688 C CA . PHE A 1 85 ? 3.225 -9.531 -7.539 1 98.69 85 PHE A CA 1
ATOM 689 C C . PHE A 1 85 ? 2.621 -8.352 -8.289 1 98.69 85 PHE A C 1
ATOM 691 O O . PHE A 1 85 ? 1.452 -8.016 -8.086 1 98.69 85 PHE A O 1
ATOM 698 N N . PHE A 1 86 ? 3.34 -7.707 -9.172 1 98.81 86 PHE A N 1
ATOM 699 C CA . PHE A 1 86 ? 2.867 -6.508 -9.859 1 98.81 86 PHE A CA 1
ATOM 700 C C . PHE A 1 86 ? 1.733 -6.844 -10.82 1 98.81 86 PHE A C 1
ATOM 702 O O . PHE A 1 86 ? 0.822 -6.039 -11.016 1 98.81 86 PHE A O 1
ATOM 709 N N . HIS A 1 87 ? 1.795 -8.031 -11.43 1 98.06 87 HIS A N 1
ATOM 710 C CA . HIS A 1 87 ? 0.694 -8.43 -12.297 1 98.06 87 HIS A CA 1
ATOM 711 C C . HIS A 1 87 ? -0.592 -8.625 -11.5 1 98.06 87 HIS A C 1
ATOM 713 O O . HIS A 1 87 ? -1.652 -8.133 -11.898 1 98.06 87 HIS A O 1
ATOM 719 N N . THR A 1 88 ? -0.448 -9.367 -10.398 1 98.25 88 THR A N 1
ATOM 720 C CA . THR A 1 88 ? -1.61 -9.578 -9.547 1 98.25 88 THR A CA 1
ATOM 721 C C . THR A 1 88 ? -2.094 -8.25 -8.961 1 98.25 88 THR A C 1
ATOM 723 O O . THR A 1 88 ? -3.297 -7.984 -8.93 1 98.25 88 THR A O 1
ATOM 726 N N . PHE A 1 89 ? -1.143 -7.441 -8.492 1 98.69 89 PHE A N 1
ATOM 727 C CA . PHE A 1 89 ? -1.438 -6.105 -7.984 1 98.69 89 PHE A CA 1
ATOM 728 C C . PHE A 1 89 ? -2.279 -5.32 -8.984 1 98.69 89 PHE A C 1
ATOM 730 O O . PHE A 1 89 ? -3.285 -4.715 -8.609 1 98.69 89 PHE A O 1
ATOM 737 N N . SER A 1 90 ? -1.931 -5.301 -10.211 1 98.44 90 SER A N 1
ATOM 738 C CA . SER A 1 90 ? -2.609 -4.523 -11.242 1 98.44 90 SER A CA 1
ATOM 739 C C . SER A 1 90 ? -4.039 -5.016 -11.453 1 98.44 90 SER A C 1
ATOM 741 O O . SER A 1 90 ? -4.906 -4.25 -11.883 1 98.44 90 SER A O 1
ATOM 743 N N . LYS A 1 91 ? -4.301 -6.262 -11.156 1 97.75 91 LYS A N 1
ATOM 744 C CA . LYS A 1 91 ? -5.629 -6.84 -11.336 1 97.75 91 LYS A CA 1
ATOM 745 C C . LYS A 1 91 ? -6.566 -6.434 -10.203 1 97.75 91 LYS A C 1
ATOM 747 O O . LYS A 1 91 ? -7.773 -6.289 -10.406 1 97.75 91 LYS A O 1
ATOM 752 N N . PHE A 1 92 ? -6.004 -6.281 -9.047 1 98.38 92 PHE A N 1
ATOM 753 C CA . PHE A 1 92 ? -6.852 -6.145 -7.871 1 98.38 92 PHE A CA 1
ATOM 754 C C . PHE A 1 92 ? -6.812 -4.719 -7.336 1 98.38 92 PHE A C 1
ATOM 756 O O . PHE A 1 92 ? -7.461 -4.402 -6.336 1 98.38 92 PHE A O 1
ATOM 763 N N . TYR A 1 93 ? -6.035 -3.799 -8.008 1 98.31 93 TYR A N 1
ATOM 764 C CA . TYR A 1 93 ? -6.031 -2.414 -7.551 1 98.31 93 TYR A CA 1
ATOM 765 C C . TYR A 1 93 ? -7.441 -1.833 -7.562 1 98.31 93 TYR A C 1
ATOM 767 O O . TYR A 1 93 ? -8.188 -2.012 -8.531 1 98.31 93 TYR A O 1
ATOM 775 N N . PRO A 1 94 ? -7.824 -1.12 -6.508 1 97.44 94 PRO A N 1
ATOM 776 C CA . PRO A 1 94 ? -9.227 -0.792 -6.254 1 97.44 94 PRO A CA 1
ATOM 777 C C . PRO A 1 94 ? -9.781 0.234 -7.242 1 97.44 94 PRO A C 1
ATOM 779 O O . PRO A 1 94 ? -11 0.317 -7.434 1 97.44 94 PRO A O 1
ATOM 782 N N . CYS A 1 95 ? -9.055 0.969 -7.859 1 95 95 CYS A N 1
ATOM 783 C CA . CYS A 1 95 ? -9.5 1.898 -8.891 1 95 95 CYS A CA 1
ATOM 784 C C . CYS A 1 95 ? -9.453 1.246 -10.273 1 95 95 CYS A C 1
ATOM 786 O O . CYS A 1 95 ? -8.375 1.033 -10.828 1 95 95 CYS A O 1
ATOM 788 N N . TYR A 1 96 ? -10.617 1.011 -10.805 1 93.06 96 TYR A N 1
ATOM 789 C CA . TYR A 1 96 ? -10.703 0.157 -11.984 1 93.06 96 TYR A CA 1
ATOM 790 C C . TYR A 1 96 ? -9.992 0.793 -13.172 1 93.06 96 TYR A C 1
ATOM 792 O O . TYR A 1 96 ? -9.305 0.109 -13.93 1 93.06 96 TYR A O 1
ATOM 800 N N . VAL A 1 97 ? -10.211 2.121 -13.367 1 94.31 97 VAL A N 1
ATOM 801 C CA . VAL A 1 97 ? -9.57 2.773 -14.5 1 94.31 97 VAL A CA 1
ATOM 802 C C . VAL A 1 97 ? -8.055 2.787 -14.305 1 94.31 97 VAL A C 1
ATOM 804 O O . VAL A 1 97 ? -7.297 2.635 -15.258 1 94.31 97 VAL A O 1
ATOM 807 N N . CYS A 1 98 ? -7.594 2.98 -13.062 1 96.81 98 CYS A N 1
ATOM 808 C CA . CYS A 1 98 ? -6.172 2.943 -12.727 1 96.81 98 CYS A CA 1
ATOM 809 C C . CYS A 1 98 ? -5.59 1.556 -12.969 1 96.81 98 CYS A C 1
ATOM 811 O O . CYS A 1 98 ? -4.504 1.424 -13.539 1 96.81 98 CYS A O 1
ATOM 813 N N . ALA A 1 99 ? -6.324 0.573 -12.531 1 97.12 99 ALA A N 1
ATOM 814 C CA . ALA A 1 99 ? -5.918 -0.821 -12.688 1 97.12 99 ALA A CA 1
ATOM 815 C C . ALA A 1 99 ? -5.75 -1.18 -14.164 1 97.12 99 ALA A C 1
ATOM 817 O O . ALA A 1 99 ? -4.738 -1.772 -14.555 1 97.12 99 ALA A O 1
ATOM 818 N N . GLU A 1 100 ? -6.711 -0.827 -14.922 1 96.75 100 GLU A N 1
ATOM 819 C CA . GLU A 1 100 ? -6.656 -1.111 -16.359 1 96.75 100 GLU A CA 1
ATOM 820 C C . GLU A 1 100 ? -5.461 -0.427 -17 1 96.75 100 GLU A C 1
ATOM 822 O O . GLU A 1 100 ? -4.762 -1.031 -17.828 1 96.75 100 GLU A O 1
ATOM 827 N N . ASP A 1 101 ? -5.297 0.789 -16.688 1 97 101 ASP A N 1
ATOM 828 C CA . ASP A 1 101 ? -4.16 1.525 -17.234 1 97 101 ASP A CA 1
ATOM 829 C C . ASP A 1 101 ? -2.84 0.858 -16.859 1 97 101 ASP A C 1
ATOM 831 O O . ASP A 1 101 ? -1.947 0.713 -17.688 1 97 101 ASP A O 1
ATOM 835 N N . LEU A 1 102 ? -2.689 0.477 -15.625 1 98 102 LEU A N 1
ATOM 836 C CA . LEU A 1 102 ? -1.472 -0.177 -15.156 1 98 102 LEU A CA 1
ATOM 837 C C . LEU A 1 102 ? -1.251 -1.497 -15.891 1 98 102 LEU A C 1
ATOM 839 O O . LEU A 1 102 ? -0.121 -1.826 -16.266 1 98 102 LEU A O 1
ATOM 843 N N . GLN A 1 103 ? -2.299 -2.242 -16.062 1 98.25 103 GLN A N 1
ATOM 844 C CA . GLN A 1 103 ? -2.189 -3.508 -16.781 1 98.25 103 GLN A CA 1
ATOM 845 C C . GLN A 1 103 ? -1.674 -3.291 -18.203 1 98.25 103 GLN A C 1
ATOM 847 O O . GLN A 1 103 ? -0.85 -4.066 -18.688 1 98.25 103 GLN A O 1
ATOM 852 N N . GLU A 1 104 ? -2.143 -2.287 -18.828 1 97.88 104 GLU A N 1
ATOM 853 C CA . GLU A 1 104 ? -1.647 -1.956 -20.156 1 97.88 104 GLU A CA 1
ATOM 854 C C . GLU A 1 104 ? -0.167 -1.586 -20.125 1 97.88 104 GLU A C 1
ATOM 856 O O . GLU A 1 104 ? 0.602 -1.99 -21 1 97.88 104 GLU A O 1
ATOM 861 N N . GLN A 1 105 ? 0.233 -0.821 -19.172 1 97.38 105 GLN A N 1
ATOM 862 C CA . GLN A 1 105 ? 1.633 -0.429 -19.031 1 97.38 105 GLN A CA 1
ATOM 863 C C . GLN A 1 105 ? 2.521 -1.644 -18.781 1 97.38 105 GLN A C 1
ATOM 865 O O . GLN A 1 105 ? 3.639 -1.719 -19.297 1 97.38 105 GLN A O 1
ATOM 870 N N . LEU A 1 106 ? 2.023 -2.617 -17.984 1 97.94 106 LEU A N 1
ATOM 871 C CA . LEU A 1 106 ? 2.803 -3.803 -17.641 1 97.94 106 LEU A CA 1
ATOM 872 C C . LEU A 1 106 ? 3.049 -4.664 -18.875 1 97.94 106 LEU A C 1
ATOM 874 O O . LEU A 1 106 ? 4.07 -5.348 -18.969 1 97.94 106 LEU A O 1
ATOM 878 N N . LYS A 1 107 ? 2.111 -4.652 -19.781 1 97.5 107 LYS A N 1
ATOM 879 C CA . LYS A 1 107 ? 2.289 -5.383 -21.031 1 97.5 107 LYS A CA 1
ATOM 880 C C . LYS A 1 107 ? 3.432 -4.789 -21.844 1 97.5 107 LYS A C 1
ATOM 882 O O . LYS A 1 107 ? 4.195 -5.523 -22.484 1 97.5 107 LYS A O 1
ATOM 887 N N . LYS A 1 108 ? 3.516 -3.506 -21.859 1 97.19 108 LYS A N 1
ATOM 888 C CA . LYS A 1 108 ? 4.527 -2.801 -22.641 1 97.19 108 LYS A CA 1
ATOM 889 C C . LYS A 1 108 ? 5.879 -2.809 -21.922 1 97.19 108 LYS A C 1
ATOM 891 O O . LYS A 1 108 ? 6.926 -2.93 -22.562 1 97.19 108 LYS A O 1
ATOM 896 N N . THR A 1 109 ? 5.836 -2.633 -20.672 1 97.69 109 THR A N 1
ATOM 897 C CA . THR A 1 109 ? 7.031 -2.518 -19.844 1 97.69 109 THR A CA 1
ATOM 898 C C . THR A 1 109 ? 6.914 -3.396 -18.609 1 97.69 109 THR A C 1
ATOM 900 O O . THR A 1 109 ? 6.609 -2.906 -17.516 1 97.69 109 THR A O 1
ATOM 903 N N . PRO A 1 110 ? 7.238 -4.691 -18.766 1 98.38 110 PRO A N 1
ATOM 904 C CA . PRO A 1 110 ? 7.113 -5.586 -17.625 1 98.38 110 PRO A CA 1
ATOM 905 C C . PRO A 1 110 ? 8.07 -5.227 -16.484 1 98.38 110 PRO A C 1
ATOM 907 O O . PRO A 1 110 ? 9.086 -4.566 -16.719 1 98.38 110 PRO A O 1
ATOM 910 N N . PRO A 1 111 ? 7.719 -5.641 -15.273 1 98.81 111 PRO A N 1
ATOM 911 C CA . PRO A 1 111 ? 8.57 -5.32 -14.125 1 98.81 111 PRO A CA 1
ATOM 912 C C . PRO A 1 111 ? 10.016 -5.789 -14.312 1 98.81 111 PRO A C 1
ATOM 914 O O . PRO A 1 111 ? 10.25 -6.879 -14.844 1 98.81 111 PRO A O 1
ATOM 917 N N . GLN A 1 112 ? 10.953 -4.922 -14.023 1 98.94 112 GLN A N 1
ATOM 918 C CA . GLN A 1 112 ? 12.367 -5.266 -14.023 1 98.94 112 GLN A CA 1
ATOM 919 C C . GLN A 1 112 ? 12.828 -5.691 -12.633 1 98.94 112 GLN A C 1
ATOM 921 O O . GLN A 1 112 ? 13.07 -4.848 -11.766 1 98.94 112 GLN A O 1
ATOM 926 N N . THR A 1 113 ? 13.016 -7.02 -12.398 1 98.88 113 THR A N 1
ATOM 927 C CA . THR A 1 113 ? 13.117 -7.543 -11.039 1 98.88 113 THR A CA 1
ATOM 928 C C . THR A 1 113 ? 14.492 -8.141 -10.789 1 98.88 113 THR A C 1
ATOM 930 O O . THR A 1 113 ? 14.672 -8.945 -9.875 1 98.88 113 THR A O 1
ATOM 933 N N . ASN A 1 114 ? 15.445 -7.75 -11.633 1 98.81 114 ASN A N 1
ATOM 934 C CA . ASN A 1 114 ? 16.75 -8.391 -11.539 1 98.81 114 ASN A CA 1
ATOM 935 C C . ASN A 1 114 ? 17.578 -7.832 -10.383 1 98.81 114 ASN A C 1
ATOM 937 O O . ASN A 1 114 ? 18.594 -8.414 -9.992 1 98.81 114 ASN A O 1
ATOM 941 N N . SER A 1 115 ? 17.219 -6.734 -9.867 1 98.81 115 SER A N 1
ATOM 942 C CA . SER A 1 115 ? 17.891 -6.121 -8.719 1 98.81 115 SER A CA 1
ATOM 943 C C . SER A 1 115 ? 17.016 -5.031 -8.094 1 98.81 115 SER A C 1
ATOM 945 O O . SER A 1 115 ? 16.062 -4.555 -8.719 1 98.81 115 SER A O 1
ATOM 947 N N . GLN A 1 116 ? 17.406 -4.648 -6.875 1 98.81 116 GLN A N 1
ATOM 948 C CA . GLN A 1 116 ? 16.766 -3.512 -6.215 1 98.81 116 GLN A CA 1
ATOM 949 C C . GLN A 1 116 ? 16.797 -2.271 -7.102 1 98.81 116 GLN A C 1
ATOM 951 O O . GLN A 1 116 ? 15.797 -1.581 -7.254 1 98.81 116 GLN A O 1
ATOM 956 N N . SER A 1 117 ? 17.938 -1.944 -7.648 1 98.81 117 SER A N 1
ATOM 957 C CA . SER A 1 117 ? 18.125 -0.749 -8.469 1 98.81 117 SER A CA 1
ATOM 958 C C . SER A 1 117 ? 17.234 -0.785 -9.703 1 98.81 117 SER A C 1
ATOM 960 O O . SER A 1 117 ? 16.547 0.195 -10.008 1 98.81 117 SER A O 1
ATOM 962 N N . GLN A 1 118 ? 17.188 -1.904 -10.367 1 98.88 118 GLN A N 1
ATOM 963 C CA . GLN A 1 118 ? 16.391 -2.02 -11.578 1 98.88 118 GLN A CA 1
ATOM 964 C C . GLN A 1 118 ? 14.898 -1.93 -11.266 1 98.88 118 GLN A C 1
ATOM 966 O O . GLN A 1 118 ? 14.148 -1.275 -11.984 1 98.88 118 GLN A O 1
ATOM 971 N N . LEU A 1 119 ? 14.5 -2.582 -10.203 1 98.94 119 LEU A N 1
ATOM 972 C CA . LEU A 1 119 ? 13.094 -2.539 -9.812 1 98.94 119 LEU A CA 1
ATOM 973 C C . LEU A 1 119 ? 12.68 -1.121 -9.438 1 98.94 119 LEU A C 1
ATOM 975 O O . LEU A 1 119 ? 11.625 -0.648 -9.867 1 98.94 119 LEU A O 1
ATOM 979 N N . SER A 1 120 ? 13.508 -0.434 -8.656 1 98.94 120 SER A N 1
ATOM 980 C CA . SER A 1 120 ? 13.203 0.925 -8.219 1 98.94 120 SER A CA 1
ATOM 981 C C . SER A 1 120 ? 13.125 1.881 -9.406 1 98.94 120 SER A C 1
ATOM 983 O O . SER A 1 120 ? 12.227 2.725 -9.469 1 98.94 120 SER A O 1
ATOM 985 N N . GLN A 1 121 ? 14.062 1.743 -10.312 1 98.94 121 GLN A N 1
ATOM 986 C CA . GLN A 1 121 ? 14.055 2.588 -11.5 1 98.94 121 GLN A CA 1
ATOM 987 C C . GLN A 1 121 ? 12.82 2.32 -12.359 1 98.94 121 GLN A C 1
ATOM 989 O O . GLN A 1 121 ? 12.18 3.256 -12.844 1 98.94 121 GLN A O 1
ATOM 994 N N . TRP A 1 122 ? 12.555 1.086 -12.562 1 98.94 122 TRP A N 1
ATOM 995 C CA . TRP A 1 122 ? 11.375 0.7 -13.336 1 98.94 122 TRP A CA 1
ATOM 996 C C . TRP A 1 122 ? 10.109 1.286 -12.719 1 98.94 122 TRP A C 1
ATOM 998 O O . TRP A 1 122 ? 9.289 1.889 -13.422 1 98.94 122 TRP A O 1
ATOM 1008 N N . LEU A 1 123 ? 9.938 1.102 -11.414 1 98.94 123 LEU A N 1
ATOM 1009 C CA . LEU A 1 123 ? 8.742 1.586 -10.742 1 98.94 123 LEU A CA 1
ATOM 1010 C C . LEU A 1 123 ? 8.633 3.104 -10.844 1 98.94 123 LEU A C 1
ATOM 1012 O O . LEU A 1 123 ? 7.535 3.643 -11.008 1 98.94 123 LEU A O 1
ATOM 1016 N N . CYS A 1 124 ? 9.758 3.779 -10.695 1 98.94 124 CYS A N 1
ATOM 1017 C CA . CYS A 1 124 ? 9.781 5.23 -10.852 1 98.94 124 CYS A CA 1
ATOM 1018 C C . CYS A 1 124 ? 9.312 5.641 -12.242 1 98.94 124 CYS A C 1
ATOM 1020 O O . CYS A 1 124 ? 8.531 6.586 -12.383 1 98.94 124 CYS A O 1
ATOM 1022 N N . MET A 1 125 ? 9.766 4.949 -13.219 1 98.75 125 MET A N 1
ATOM 1023 C CA . MET A 1 125 ? 9.367 5.238 -14.586 1 98.75 125 MET A CA 1
ATOM 1024 C C . MET A 1 125 ? 7.863 5.027 -14.773 1 98.75 125 MET A C 1
ATOM 1026 O O . MET A 1 125 ? 7.184 5.863 -15.375 1 98.75 125 MET A O 1
ATOM 1030 N N . ILE A 1 126 ? 7.383 3.906 -14.297 1 98.81 126 ILE A N 1
ATOM 1031 C CA . ILE A 1 126 ? 5.957 3.604 -14.383 1 98.81 126 ILE A CA 1
ATOM 1032 C C . ILE A 1 126 ? 5.152 4.695 -13.68 1 98.81 126 ILE A C 1
ATOM 1034 O O . ILE A 1 126 ? 4.133 5.152 -14.195 1 98.81 126 ILE A O 1
ATOM 1038 N N . HIS A 1 127 ? 5.582 5.102 -12.43 1 98.69 127 HIS A N 1
ATOM 1039 C CA . HIS A 1 127 ? 4.91 6.16 -11.68 1 98.69 127 HIS A CA 1
ATOM 1040 C C . HIS A 1 127 ? 4.914 7.473 -12.461 1 98.69 127 HIS A C 1
ATOM 1042 O O . HIS A 1 127 ? 3.918 8.195 -12.469 1 98.69 127 HIS A O 1
ATOM 1048 N N . ASN A 1 128 ? 6.008 7.797 -13.117 1 98.75 128 ASN A N 1
ATOM 1049 C CA . ASN A 1 128 ? 6.102 9.016 -13.914 1 98.75 128 ASN A CA 1
ATOM 1050 C C . ASN A 1 128 ? 5.16 8.969 -15.117 1 98.75 128 ASN A C 1
ATOM 1052 O O . ASN A 1 128 ? 4.625 10 -15.523 1 98.75 128 ASN A O 1
ATOM 1056 N N . GLU A 1 129 ? 5.004 7.805 -15.742 1 98.25 129 GLU A N 1
ATOM 1057 C CA . GLU A 1 129 ? 4.016 7.688 -16.812 1 98.25 129 GLU A CA 1
ATOM 1058 C C . GLU A 1 129 ? 2.621 8.055 -16.312 1 98.25 129 GLU A C 1
ATOM 1060 O O . GLU A 1 129 ? 1.871 8.75 -17 1 98.25 129 GLU A O 1
ATOM 1065 N N . VAL A 1 130 ? 2.271 7.613 -15.141 1 97.81 130 VAL A N 1
ATOM 1066 C CA . VAL A 1 130 ? 0.987 7.953 -14.539 1 97.81 130 VAL A CA 1
ATOM 1067 C C . VAL A 1 130 ? 0.931 9.453 -14.25 1 97.81 130 VAL A C 1
ATOM 1069 O O . VAL A 1 130 ? -0.079 10.102 -14.531 1 97.81 130 VAL A O 1
ATOM 1072 N N . ASN A 1 131 ? 2.037 10 -13.664 1 97.88 131 ASN A N 1
ATOM 1073 C CA . ASN A 1 131 ? 2.104 11.438 -13.414 1 97.88 131 ASN A CA 1
ATOM 1074 C C . ASN A 1 131 ? 1.847 12.242 -14.68 1 97.88 131 ASN A C 1
ATOM 1076 O O . ASN A 1 131 ? 1.079 13.203 -14.672 1 97.88 131 ASN A O 1
ATOM 1080 N N . LYS A 1 132 ? 2.512 11.867 -15.742 1 97.88 132 LYS A N 1
ATOM 1081 C CA . LYS A 1 132 ? 2.352 12.555 -17.031 1 97.88 132 LYS A CA 1
ATOM 1082 C C . LYS A 1 132 ? 0.892 12.555 -17.469 1 97.88 132 LYS A C 1
ATOM 1084 O O . LYS A 1 132 ? 0.36 13.602 -17.859 1 97.88 132 LYS A O 1
ATOM 1089 N N . LYS A 1 133 ? 0.257 11.43 -17.375 1 96 133 LYS A N 1
ATOM 1090 C CA . LYS A 1 133 ? -1.144 11.305 -17.781 1 96 133 LYS A CA 1
ATOM 1091 C C . LYS A 1 133 ? -2.037 12.203 -16.922 1 96 133 LYS A C 1
ATOM 1093 O O . LYS A 1 133 ? -3.061 12.695 -17.391 1 96 133 LYS A O 1
ATOM 1098 N N . LEU A 1 134 ? -1.678 12.438 -15.68 1 95.56 134 LEU A N 1
ATOM 1099 C CA . LEU A 1 134 ? -2.492 13.203 -14.742 1 95.56 134 LEU A CA 1
ATOM 1100 C C . LEU A 1 134 ? -2.072 14.664 -14.734 1 95.56 134 LEU A C 1
ATOM 1102 O O . LEU A 1 134 ? -2.629 15.469 -13.977 1 95.56 134 LEU A O 1
ATOM 1106 N N . GLY A 1 135 ? -1.052 15.031 -15.516 1 96.19 135 GLY A N 1
ATOM 1107 C CA . GLY A 1 135 ? -0.573 16.406 -15.57 1 96.19 135 GLY A CA 1
ATOM 1108 C C . GLY A 1 135 ? 0.237 16.797 -14.352 1 96.19 135 GLY A C 1
ATOM 1109 O O . GLY A 1 135 ? 0.262 17.984 -13.977 1 96.19 135 GLY A O 1
ATOM 1110 N N . LYS A 1 136 ? 0.71 15.828 -13.656 1 97 136 LYS A N 1
ATOM 1111 C CA . LYS A 1 136 ? 1.564 16.062 -12.5 1 97 136 LYS A CA 1
ATOM 1112 C C . LYS A 1 136 ? 3.037 16.094 -12.898 1 97 136 LYS A C 1
ATOM 1114 O O . LYS A 1 136 ? 3.418 15.547 -13.93 1 97 136 LYS A O 1
ATOM 1119 N N . PRO A 1 137 ? 3.824 16.75 -12.094 1 97.88 137 PRO A N 1
ATOM 1120 C CA . PRO A 1 137 ? 5.254 16.766 -12.414 1 97.88 137 PRO A CA 1
ATOM 1121 C C . PRO A 1 137 ? 5.906 15.391 -12.32 1 97.88 137 PRO A C 1
ATOM 1123 O O . PRO A 1 137 ? 5.551 14.594 -11.445 1 97.88 137 PRO A O 1
ATOM 1126 N N . GLU A 1 138 ? 6.855 15.164 -13.203 1 98.25 138 GLU A N 1
ATOM 1127 C CA . GLU A 1 138 ? 7.641 13.938 -13.148 1 98.25 138 GLU A CA 1
ATOM 1128 C C . GLU A 1 138 ? 8.688 14 -12.031 1 98.25 138 GLU A C 1
ATOM 1130 O O . GLU A 1 138 ? 9.203 15.078 -11.719 1 98.25 138 GLU A O 1
ATOM 1135 N N . PHE A 1 139 ? 8.977 12.938 -11.516 1 98.56 139 PHE A N 1
ATOM 1136 C CA . PHE A 1 139 ? 10.016 12.797 -10.508 1 98.56 139 PHE A CA 1
ATOM 1137 C C . PHE A 1 139 ? 11.344 12.406 -11.148 1 98.56 139 PHE A C 1
ATOM 1139 O O . PHE A 1 139 ? 11.383 11.602 -12.078 1 98.56 139 PHE A O 1
ATOM 1146 N N . ASP A 1 140 ? 12.484 13.016 -10.688 1 98.69 140 ASP A N 1
ATOM 1147 C CA . ASP A 1 140 ? 13.805 12.602 -11.141 1 98.69 140 ASP A CA 1
ATOM 1148 C C . ASP A 1 140 ? 14.18 11.234 -10.57 1 98.69 140 ASP A C 1
ATOM 1150 O O . ASP A 1 140 ? 14.609 11.133 -9.422 1 98.69 140 ASP A O 1
ATOM 1154 N N . CYS A 1 141 ? 14.141 10.188 -11.359 1 98.81 141 CYS A N 1
ATOM 1155 C CA . CYS A 1 141 ? 14.297 8.812 -10.898 1 98.81 141 CYS A CA 1
ATOM 1156 C C . CYS A 1 141 ? 15.719 8.555 -10.422 1 98.81 141 CYS A C 1
ATOM 1158 O O . CYS A 1 141 ? 15.984 7.562 -9.742 1 98.81 141 CYS A O 1
ATOM 1160 N N . LYS A 1 142 ? 16.625 9.445 -10.688 1 98.44 142 LYS A N 1
ATOM 1161 C CA . LYS A 1 142 ? 17.969 9.336 -10.117 1 98.44 142 LYS A CA 1
ATOM 1162 C C . LYS A 1 142 ? 17.938 9.469 -8.602 1 98.44 142 LYS A C 1
ATOM 1164 O O . LYS A 1 142 ? 18.875 9.062 -7.918 1 98.44 142 LYS A O 1
ATOM 1169 N N . LEU A 1 143 ? 16.922 10.062 -8.094 1 98.38 143 LEU A N 1
ATOM 1170 C CA . LEU A 1 143 ? 16.828 10.391 -6.68 1 98.38 143 LEU A CA 1
ATOM 1171 C C . LEU A 1 143 ? 15.922 9.398 -5.949 1 98.38 143 LEU A C 1
ATOM 1173 O O . LEU A 1 143 ? 15.617 9.578 -4.77 1 98.38 143 LEU A O 1
ATOM 1177 N N . VAL A 1 144 ? 15.523 8.352 -6.602 1 98.5 144 VAL A N 1
ATOM 1178 C CA . VAL A 1 144 ? 14.469 7.484 -6.094 1 98.5 144 VAL A CA 1
ATOM 1179 C C . VAL A 1 144 ? 14.93 6.805 -4.805 1 98.5 144 VAL A C 1
ATOM 1181 O O . VAL A 1 144 ? 14.148 6.652 -3.863 1 98.5 144 VAL A O 1
ATOM 1184 N N . ASP A 1 145 ? 16.172 6.438 -4.68 1 97.12 145 ASP A N 1
ATOM 1185 C CA . ASP A 1 145 ? 16.656 5.781 -3.469 1 97.12 145 ASP A CA 1
ATOM 1186 C C . ASP A 1 145 ? 16.797 6.781 -2.324 1 97.12 145 ASP A C 1
ATOM 1188 O O . ASP A 1 145 ? 16.609 6.43 -1.158 1 97.12 145 ASP A O 1
ATOM 1192 N N . GLN A 1 146 ? 17.203 7.996 -2.631 1 97 146 GLN A N 1
ATOM 1193 C CA . GLN A 1 146 ? 17.219 9.016 -1.587 1 97 146 GLN A CA 1
ATOM 1194 C C . GLN A 1 146 ? 15.812 9.266 -1.05 1 97 146 GLN A C 1
ATOM 1196 O O . GLN A 1 146 ? 15.617 9.383 0.162 1 97 146 GLN A O 1
ATOM 1201 N N . ARG A 1 147 ? 14.859 9.32 -1.927 1 97.56 147 ARG A N 1
ATOM 1202 C CA . ARG A 1 147 ? 13.477 9.6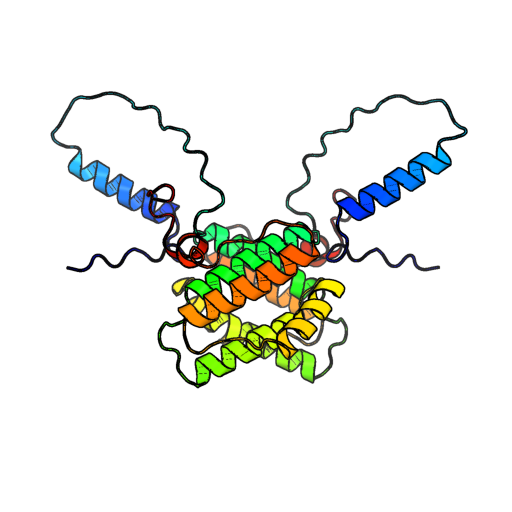33 -1.583 1 97.56 147 ARG A CA 1
ATOM 1203 C C . ARG A 1 147 ? 12.852 8.523 -0.748 1 97.56 147 ARG A C 1
ATOM 1205 O O . ARG A 1 147 ? 12.055 8.789 0.151 1 97.56 147 ARG A O 1
ATOM 1212 N N . TRP A 1 148 ? 13.242 7.238 -1.01 1 97.75 148 TRP A N 1
ATOM 1213 C CA . TRP A 1 148 ? 12.414 6.172 -0.462 1 97.75 148 TRP A CA 1
ATOM 1214 C C . TRP A 1 148 ? 13.234 5.262 0.45 1 97.75 148 TRP A C 1
ATOM 1216 O O . TRP A 1 148 ? 12.68 4.391 1.127 1 97.75 148 TRP A O 1
ATOM 1226 N N . ARG A 1 149 ? 14.531 5.461 0.554 1 95.69 149 ARG A N 1
ATOM 1227 C CA . ARG A 1 149 ? 15.328 4.527 1.339 1 95.69 149 ARG A CA 1
ATOM 1228 C C . ARG A 1 149 ? 16.375 5.27 2.176 1 95.69 149 ARG A C 1
ATOM 1230 O O . ARG A 1 149 ? 16.391 5.152 3.402 1 95.69 149 ARG A O 1
ATOM 1237 N N . ASP A 1 150 ? 17.219 6.172 1.579 1 94.38 150 ASP A N 1
ATOM 1238 C CA . ASP A 1 150 ? 18.453 6.652 2.203 1 94.38 150 ASP A CA 1
ATOM 1239 C C . ASP A 1 150 ? 18.234 8.008 2.865 1 94.38 150 ASP A C 1
ATOM 1241 O O . ASP A 1 150 ? 18.969 8.383 3.779 1 94.38 150 ASP A O 1
ATOM 1245 N N . GLY A 1 151 ? 17.234 8.711 2.418 1 94.56 151 GLY A N 1
ATOM 1246 C CA . GLY A 1 151 ? 17.141 10.117 2.779 1 94.56 151 GLY A CA 1
ATOM 1247 C C . GLY A 1 151 ? 17.953 11.023 1.863 1 94.56 151 GLY A C 1
ATOM 1248 O O . GLY A 1 151 ? 18.828 10.562 1.139 1 94.56 151 GLY A O 1
ATOM 1249 N N . TRP A 1 152 ? 17.594 12.312 1.979 1 94.38 152 TRP A N 1
ATOM 1250 C CA . TRP A 1 152 ? 18.234 13.281 1.096 1 94.38 152 TRP A CA 1
ATOM 1251 C C . TRP A 1 152 ? 19.703 13.5 1.497 1 94.38 152 TRP A C 1
ATOM 1253 O O . TRP A 1 152 ? 20.016 13.523 2.688 1 94.38 152 TRP A O 1
ATOM 1263 N N . LEU A 1 153 ? 20.531 13.75 0.568 1 92.94 153 LEU A N 1
ATOM 1264 C CA . LEU A 1 153 ? 21.984 13.859 0.767 1 92.94 153 LEU A CA 1
ATOM 1265 C C . LEU A 1 153 ? 22.312 15.047 1.67 1 92.94 153 LEU A C 1
ATOM 1267 O O . LEU A 1 153 ? 23.328 15.023 2.369 1 92.94 153 LEU A O 1
ATOM 1271 N N . ASP A 1 154 ? 21.484 16.016 1.65 1 91.31 154 ASP A N 1
ATOM 1272 C CA . ASP A 1 154 ? 21.766 17.203 2.453 1 91.31 154 ASP A CA 1
ATOM 1273 C C . ASP A 1 154 ? 21.5 16.938 3.934 1 91.31 154 ASP A C 1
ATOM 1275 O O . ASP A 1 154 ? 21.656 17.844 4.77 1 91.31 154 ASP A O 1
ATOM 1279 N N . GLY A 1 155 ? 20.953 15.789 4.277 1 88.25 155 GLY A N 1
ATOM 1280 C CA . GLY A 1 155 ? 20.766 15.383 5.66 1 88.25 155 GLY A CA 1
ATOM 1281 C C . GLY A 1 155 ? 19.453 15.852 6.246 1 88.25 155 GLY A C 1
ATOM 1282 O O . GLY A 1 155 ? 19.219 15.734 7.453 1 88.25 155 GLY A O 1
ATOM 1283 N N . SER A 1 156 ? 18.594 16.328 5.434 1 89.56 156 SER A N 1
ATOM 1284 C CA . SER A 1 156 ? 17.344 16.906 5.938 1 89.56 156 SER A CA 1
ATOM 1285 C C . SER A 1 156 ? 16.422 15.812 6.492 1 89.56 156 SER A C 1
ATOM 1287 O O . SER A 1 156 ? 15.453 16.109 7.18 1 89.56 156 SER A O 1
ATOM 1289 N N . CYS A 1 157 ? 16.75 14.625 6.219 1 88.81 157 CYS A N 1
ATOM 1290 C CA . CYS A 1 157 ? 15.938 13.523 6.723 1 88.81 157 CYS A CA 1
ATOM 1291 C C . CYS A 1 157 ? 16.625 12.812 7.875 1 88.81 157 CYS A C 1
ATOM 1293 O O . CYS A 1 157 ? 16.188 11.75 8.32 1 88.81 157 CYS A O 1
ATOM 1295 N N . ASP A 1 158 ? 17.688 13.383 8.352 1 79.19 158 ASP A N 1
ATOM 1296 C CA . ASP A 1 158 ? 18.469 12.75 9.422 1 79.19 158 ASP A CA 1
ATOM 1297 C C . ASP A 1 158 ? 18 13.227 10.789 1 79.19 158 ASP A C 1
ATOM 1299 O O . ASP A 1 158 ? 17.547 14.359 10.938 1 79.19 158 ASP A O 1
ATOM 1303 N N . MET B 1 1 ? 34.5 -0.324 11.492 1 26.95 1 MET B N 1
ATOM 1304 C CA . MET B 1 1 ? 33.344 -1.134 11.875 1 26.95 1 MET B CA 1
ATOM 1305 C C . MET B 1 1 ? 32.062 -0.577 11.258 1 26.95 1 MET B C 1
ATOM 1307 O O . MET B 1 1 ? 31.688 0.573 11.508 1 26.95 1 MET B O 1
ATOM 1311 N N . SER B 1 2 ? 31.734 -0.925 9.977 1 31.97 2 SER B N 1
ATOM 1312 C CA . SER B 1 2 ? 30.797 -0.291 9.062 1 31.97 2 SER B CA 1
ATOM 1313 C C . SER B 1 2 ? 29.422 -0.104 9.719 1 31.97 2 SER B C 1
ATOM 1315 O O . SER B 1 2 ? 28.844 -1.062 10.227 1 31.97 2 SER B O 1
ATOM 1317 N N . HIS B 1 3 ? 29.078 0.941 10.375 1 34.91 3 HIS B N 1
ATOM 1318 C CA . HIS B 1 3 ? 27.844 1.286 11.078 1 34.91 3 HIS B CA 1
ATOM 1319 C C . HIS B 1 3 ? 26.625 1.04 10.195 1 34.91 3 HIS B C 1
ATOM 1321 O O . HIS B 1 3 ? 26.453 1.696 9.164 1 34.91 3 HIS B O 1
ATOM 1327 N N . GLU B 1 4 ? 26.188 -0.202 10.078 1 39.72 4 GLU B N 1
ATOM 1328 C CA . GLU B 1 4 ? 24.984 -0.553 9.328 1 39.72 4 GLU B CA 1
ATOM 1329 C C . GLU B 1 4 ? 23.828 0.398 9.656 1 39.72 4 GLU B C 1
ATOM 1331 O O . GLU B 1 4 ? 23.5 0.601 10.828 1 39.72 4 GLU B O 1
ATOM 1336 N N . LYS B 1 5 ? 23.672 1.387 8.891 1 50.66 5 LYS B N 1
ATOM 1337 C CA . LYS B 1 5 ? 22.578 2.332 9.117 1 50.66 5 LYS B CA 1
ATOM 1338 C C . LYS B 1 5 ? 21.281 1.604 9.453 1 50.66 5 LYS B C 1
ATOM 1340 O O . LYS B 1 5 ? 20.969 0.562 8.867 1 50.66 5 LYS B O 1
ATOM 1345 N N . PRO B 1 6 ? 20.734 1.941 10.602 1 55.47 6 PRO B N 1
ATOM 1346 C CA . PRO B 1 6 ? 19.5 1.294 11.055 1 55.47 6 PRO B CA 1
ATOM 1347 C C . PRO B 1 6 ? 18.406 1.29 9.992 1 55.47 6 PRO B C 1
ATOM 1349 O O . PRO B 1 6 ? 18.344 2.195 9.156 1 55.47 6 PRO B O 1
ATOM 1352 N N . CYS B 1 7 ? 17.734 0.172 9.734 1 65.94 7 CYS B N 1
ATOM 1353 C CA . CYS B 1 7 ? 16.641 0.031 8.781 1 65.94 7 CYS B CA 1
ATOM 1354 C C . CYS B 1 7 ? 15.523 1.023 9.078 1 65.94 7 CYS B C 1
ATOM 1356 O O . CYS B 1 7 ? 14.812 0.882 10.07 1 65.94 7 CYS B O 1
ATOM 1358 N N . ARG B 1 8 ? 15.508 2.154 8.406 1 68.25 8 ARG B N 1
ATOM 1359 C CA . ARG B 1 8 ? 14.508 3.207 8.594 1 68.25 8 ARG B CA 1
ATOM 1360 C C . ARG B 1 8 ? 13.094 2.643 8.523 1 68.25 8 ARG B C 1
ATOM 1362 O O . ARG B 1 8 ? 12.203 3.09 9.25 1 68.25 8 ARG B O 1
ATOM 1369 N N . ALA B 1 9 ? 12.938 1.7 7.637 1 66 9 ALA B N 1
ATOM 1370 C CA . ALA B 1 9 ? 11.617 1.105 7.457 1 66 9 ALA B CA 1
ATOM 1371 C C . ALA B 1 9 ? 11.289 0.142 8.594 1 66 9 ALA B C 1
ATOM 1373 O O . ALA B 1 9 ? 10.172 -0.382 8.672 1 66 9 ALA B O 1
ATOM 1374 N N . CYS B 1 10 ? 12.281 -0.092 9.367 1 72.25 10 CYS B N 1
ATOM 1375 C CA . CYS B 1 10 ? 12.109 -1.073 10.43 1 72.25 10 CYS B CA 1
ATOM 1376 C C . CYS B 1 10 ? 12.055 -0.394 11.789 1 72.25 10 CYS B C 1
ATOM 1378 O O . CYS B 1 10 ? 11.648 -1.009 12.781 1 72.25 10 CYS B O 1
ATOM 1380 N N . MET B 1 11 ? 12.727 0.813 11.977 1 61 11 MET B N 1
ATOM 1381 C CA . MET B 1 11 ? 12.891 1.441 13.281 1 61 11 MET B CA 1
ATOM 1382 C C . MET B 1 11 ? 11.656 2.25 13.656 1 61 11 MET B C 1
ATOM 1384 O O . MET B 1 11 ? 11.016 2.855 12.789 1 61 11 MET B O 1
ATOM 1388 N N . ASP B 1 12 ? 11.094 1.807 14.789 1 50.34 12 ASP B N 1
ATOM 1389 C CA . ASP B 1 12 ? 10.086 2.684 15.375 1 50.34 12 ASP B CA 1
ATOM 1390 C C . ASP B 1 12 ? 10.711 3.98 15.883 1 50.34 12 ASP B C 1
ATOM 1392 O O . ASP B 1 12 ? 11.742 3.953 16.562 1 50.34 12 ASP B O 1
ATOM 1396 N N . PHE B 1 13 ? 10.469 5.098 15.203 1 44.47 13 PHE B N 1
ATOM 1397 C CA . PHE B 1 13 ? 11.086 6.355 15.609 1 44.47 13 PHE B CA 1
ATOM 1398 C C . PHE B 1 13 ? 11.102 6.48 17.125 1 44.47 13 PHE B C 1
ATOM 1400 O O . PHE B 1 13 ? 12.086 6.938 17.703 1 44.47 13 PHE B O 1
ATOM 1407 N N . LYS B 1 14 ? 10.055 6.07 17.719 1 47.62 14 LYS B N 1
ATOM 1408 C 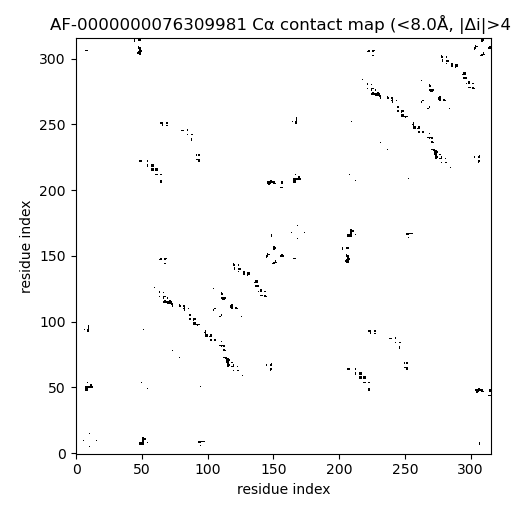CA . LYS B 1 14 ? 9.977 6.258 19.172 1 47.62 14 LYS B CA 1
ATOM 1409 C C . LYS B 1 14 ? 11.07 5.465 19.891 1 47.62 14 LYS B C 1
ATOM 1411 O O . LYS B 1 14 ? 11.703 5.969 20.812 1 47.62 14 LYS B O 1
ATOM 1416 N N . SER B 1 15 ? 11.266 4.297 19.438 1 47.41 15 SER B N 1
ATOM 1417 C CA . SER B 1 15 ? 12.281 3.488 20.109 1 47.41 15 SER B CA 1
ATOM 1418 C C . SER B 1 15 ? 13.68 4.043 19.859 1 47.41 15 SER B C 1
ATOM 1420 O O . SER B 1 15 ? 14.516 4.055 20.766 1 47.41 15 SER B O 1
ATOM 1422 N N . TRP B 1 16 ? 13.938 4.477 18.719 1 46.62 16 TRP B N 1
ATOM 1423 C CA . TRP B 1 16 ? 15.211 5.109 18.422 1 46.62 16 TRP B CA 1
ATOM 1424 C C . TRP B 1 16 ? 15.391 6.395 19.219 1 46.62 16 TRP B C 1
ATOM 1426 O O . TRP B 1 16 ? 16.453 6.633 19.797 1 46.62 16 TRP B O 1
ATOM 1436 N N . ALA B 1 17 ? 14.312 7.148 19.25 1 44.62 17 ALA B N 1
ATOM 1437 C CA . ALA B 1 17 ? 14.375 8.367 20.047 1 44.62 17 ALA B CA 1
ATOM 1438 C C . ALA B 1 17 ? 14.648 8.047 21.516 1 44.62 17 ALA B C 1
ATOM 1440 O O . ALA B 1 17 ? 15.453 8.719 22.156 1 44.62 17 ALA B O 1
ATOM 1441 N N . LYS B 1 18 ? 14.086 7.062 22.062 1 47.25 18 LYS B N 1
ATOM 1442 C CA . LYS B 1 18 ? 14.305 6.699 23.453 1 47.25 18 LYS B CA 1
ATOM 1443 C C . LYS B 1 18 ? 15.734 6.207 23.688 1 47.25 18 LYS B C 1
ATOM 1445 O O . LYS B 1 18 ? 16.344 6.52 24.703 1 47.25 18 LYS B O 1
ATOM 1450 N N . SER B 1 19 ? 16.234 5.516 22.75 1 46.78 19 SER B N 1
ATOM 1451 C CA . SER B 1 19 ? 17.609 5.031 22.859 1 46.78 19 SER B CA 1
ATOM 1452 C C . SER B 1 19 ? 18.609 6.176 22.781 1 46.78 19 SER B C 1
ATOM 1454 O O . SER B 1 19 ? 19.625 6.176 23.484 1 46.78 19 SER B O 1
ATOM 1456 N N . GLN B 1 20 ? 18.328 7.113 21.906 1 45.06 20 GLN B N 1
ATOM 1457 C CA . GLN B 1 20 ? 19.203 8.281 21.766 1 45.06 20 GLN B CA 1
ATOM 1458 C C . GLN B 1 20 ? 19.078 9.188 23 1 45.06 20 GLN B C 1
ATOM 1460 O O . GLN B 1 20 ? 20.094 9.719 23.469 1 45.06 20 GLN B O 1
ATOM 1465 N N . LYS B 1 21 ? 17.859 9.312 23.469 1 48.53 21 LYS B N 1
ATOM 1466 C CA . LYS B 1 21 ? 17.719 10.078 24.703 1 48.53 21 LYS B CA 1
ATOM 1467 C C . LYS B 1 21 ? 18.5 9.43 25.844 1 48.53 21 LYS B C 1
ATOM 1469 O O . LYS B 1 21 ? 19.141 10.125 26.641 1 48.53 21 LYS B O 1
ATOM 1474 N N . LYS B 1 22 ? 18.516 8.117 25.969 1 45.75 22 LYS B N 1
ATOM 1475 C CA . LYS B 1 22 ? 19.266 7.445 27.016 1 45.75 22 LYS B CA 1
ATOM 1476 C C . LYS B 1 22 ? 20.766 7.633 26.828 1 45.75 22 LYS B C 1
ATOM 1478 O O . LYS B 1 22 ? 21.516 7.785 27.797 1 45.75 22 LYS B O 1
ATOM 1483 N N . ALA B 1 23 ? 21.172 7.625 25.578 1 43.16 23 ALA B N 1
ATOM 1484 C CA . ALA B 1 23 ? 22.594 7.816 25.312 1 43.16 23 ALA B CA 1
ATOM 1485 C C . ALA B 1 23 ? 23.031 9.234 25.656 1 43.16 23 ALA B C 1
ATOM 1487 O O . ALA B 1 23 ? 24.156 9.445 26.125 1 43.16 23 ALA B O 1
ATOM 1488 N N . PHE B 1 24 ? 22.078 10.164 25.453 1 41.53 24 PHE B N 1
ATOM 1489 C CA . PHE B 1 24 ? 22.344 11.555 25.812 1 41.53 24 PHE B CA 1
ATOM 1490 C C . PHE B 1 24 ? 22.422 11.719 27.328 1 41.53 24 PHE B C 1
ATOM 1492 O O . PHE B 1 24 ? 23.234 12.492 27.828 1 41.53 24 PHE B O 1
ATOM 1499 N N . ASP B 1 25 ? 21.609 10.914 28.016 1 43.53 25 ASP B N 1
ATOM 1500 C CA . ASP B 1 25 ? 21.625 11.062 29.469 1 43.53 25 ASP B CA 1
ATOM 1501 C C . ASP B 1 25 ? 22.938 10.539 30.047 1 43.53 25 ASP B C 1
ATOM 1503 O O . ASP B 1 25 ? 23.328 10.922 31.156 1 43.53 25 ASP B O 1
ATOM 1507 N N . SER B 1 26 ? 23.531 9.547 29.359 1 41.81 26 SER B N 1
ATOM 1508 C CA . SER B 1 26 ? 24.766 9.047 29.953 1 41.81 26 SER B CA 1
ATOM 1509 C C . SER B 1 26 ? 25.906 10.039 29.781 1 41.81 26 SER B C 1
ATOM 1511 O O . SER B 1 26 ? 26.875 10.008 30.531 1 41.81 26 SER B O 1
ATOM 1513 N N . GLU B 1 27 ? 25.922 10.664 28.625 1 35.5 27 GLU B N 1
ATOM 1514 C CA . GLU B 1 27 ? 27.094 11.516 28.375 1 35.5 27 GLU B CA 1
ATOM 1515 C C . GLU B 1 27 ? 26.922 12.883 29.031 1 35.5 27 GLU B C 1
ATOM 1517 O O . GLU B 1 27 ? 27.766 13.766 28.859 1 35.5 27 GLU B O 1
ATOM 1522 N N . LYS B 1 28 ? 25.781 13.141 29.641 1 36.88 28 LYS B N 1
ATOM 1523 C CA . LYS B 1 28 ? 25.594 14.5 30.141 1 36.88 28 LYS B CA 1
ATOM 1524 C C . LYS B 1 28 ? 26.5 14.797 31.328 1 36.88 28 LYS B C 1
ATOM 1526 O O . LYS B 1 28 ? 26.297 15.781 32.031 1 36.88 28 LYS B O 1
ATOM 1531 N N . GLU B 1 29 ? 27.438 13.828 31.719 1 32.75 29 GLU B N 1
ATOM 1532 C CA . GLU B 1 29 ? 28 14.43 32.906 1 32.75 29 GLU B CA 1
ATOM 1533 C C . GLU B 1 29 ? 28.578 15.812 32.625 1 32.75 29 GLU B C 1
ATOM 1535 O O . GLU B 1 29 ? 28.5 16.719 33.469 1 32.75 29 GLU B O 1
ATOM 1540 N N . THR B 1 30 ? 29.719 15.859 31.844 1 29.56 30 THR B N 1
ATOM 1541 C CA . THR B 1 30 ? 30.625 16.969 32.094 1 29.56 30 THR B CA 1
ATOM 1542 C C . THR B 1 30 ? 30.016 18.297 31.625 1 29.56 30 THR B C 1
ATOM 1544 O O . THR B 1 30 ? 30.219 19.344 32.25 1 29.56 30 THR B O 1
ATOM 1547 N N . GLU B 1 31 ? 30.094 18.578 30.219 1 30.09 31 GLU B N 1
ATOM 1548 C CA . GLU B 1 31 ? 30.266 19.922 29.688 1 30.09 31 GLU B CA 1
ATOM 1549 C C . GLU B 1 31 ? 28.984 20.734 29.812 1 30.09 31 GLU B C 1
ATOM 1551 O O . GLU B 1 31 ? 27.922 20.281 29.359 1 30.09 31 GLU B O 1
ATOM 1556 N N . LYS B 1 32 ? 28.875 21.797 30.766 1 29.14 32 LYS B N 1
ATOM 1557 C CA . LYS B 1 32 ? 27.875 22.719 31.281 1 29.14 32 LYS B CA 1
ATOM 1558 C C . LYS B 1 32 ? 27.016 23.297 30.141 1 29.14 32 LYS B C 1
ATOM 1560 O O . LYS B 1 32 ? 25.797 23.359 30.25 1 29.14 32 LYS B O 1
ATOM 1565 N N . ILE B 1 33 ? 27.688 24.281 29.328 1 26.89 33 ILE B N 1
ATOM 1566 C CA . ILE B 1 33 ? 27.109 25.609 29.141 1 26.89 33 ILE B CA 1
ATOM 1567 C C . ILE B 1 33 ? 25.906 25.531 28.219 1 26.89 33 ILE B C 1
ATOM 1569 O O . ILE B 1 33 ? 24.828 26.047 28.531 1 26.89 33 ILE B O 1
ATOM 1573 N N . GLU B 1 34 ? 26.234 25.797 26.812 1 29.39 34 GLU B N 1
ATOM 1574 C CA . GLU B 1 34 ? 25.562 26.781 25.969 1 29.39 34 GLU B CA 1
ATOM 1575 C C . GLU B 1 34 ? 24.125 26.359 25.656 1 29.39 34 GLU B C 1
ATOM 1577 O O . GLU B 1 34 ? 23.812 25.156 25.688 1 29.39 34 GLU B O 1
ATOM 1582 N N . LYS B 1 35 ? 23.156 27.359 25.422 1 30.59 35 LYS B N 1
ATOM 1583 C CA . LYS B 1 35 ? 21.75 27.734 25.312 1 30.59 35 LYS B CA 1
ATOM 1584 C C . LYS B 1 35 ? 21 26.75 24.406 1 30.59 35 LYS B C 1
ATOM 1586 O O . LYS B 1 35 ? 21.609 26.031 23.609 1 30.59 35 LYS B O 1
ATOM 1591 N N . LYS B 1 36 ? 19.672 26.859 24.484 1 32.38 36 LYS B N 1
ATOM 1592 C CA . LYS B 1 36 ? 18.328 26.406 24.141 1 32.38 36 LYS B CA 1
ATOM 1593 C C . LYS B 1 36 ? 18.109 26.406 22.625 1 32.38 36 LYS B C 1
ATOM 1595 O O . LYS B 1 36 ? 17.781 27.438 22.047 1 32.38 36 LYS B O 1
ATOM 1600 N N . ASP B 1 37 ? 19.141 26.172 21.781 1 34.69 37 ASP B N 1
ATOM 1601 C CA . ASP B 1 37 ? 18.547 26.359 20.469 1 34.69 37 ASP B CA 1
ATOM 1602 C C . ASP B 1 37 ? 17.141 25.781 20.406 1 34.69 37 ASP B C 1
ATOM 1604 O O . ASP B 1 37 ? 16.875 24.688 20.922 1 34.69 37 ASP B O 1
ATOM 1608 N N . PRO B 1 38 ? 16.125 26.672 20.344 1 35.75 38 PRO B N 1
ATOM 1609 C CA . PRO B 1 38 ? 14.719 26.281 20.219 1 35.75 38 PRO B CA 1
ATOM 1610 C C . PRO B 1 38 ? 14.531 25 19.406 1 35.75 38 PRO B C 1
ATOM 1612 O O . PRO B 1 38 ? 15.359 24.688 18.547 1 35.75 38 PRO B O 1
ATOM 1615 N N . PRO B 1 39 ? 14.023 24 19.984 1 37.59 39 PRO B N 1
ATOM 1616 C CA . PRO B 1 39 ? 13.656 22.859 19.141 1 37.59 39 PRO B CA 1
ATOM 1617 C C . PRO B 1 39 ? 13.133 23.297 17.781 1 37.59 39 PRO B C 1
ATOM 1619 O O . PRO B 1 39 ? 12.148 24.031 17.688 1 37.59 39 PRO B O 1
ATOM 1622 N N . VAL B 1 40 ? 13.922 23.922 16.891 1 37 40 VAL B N 1
ATOM 1623 C CA . VAL B 1 40 ? 13.383 24.125 15.555 1 37 40 VAL B CA 1
ATOM 1624 C C . VAL B 1 40 ? 12.32 23.078 15.258 1 37 40 VAL B C 1
ATOM 1626 O O . VAL B 1 40 ? 12.531 21.891 15.523 1 37 40 VAL B O 1
ATOM 1629 N N . ASN B 1 41 ? 11.141 23.297 15.602 1 39.88 41 ASN B N 1
ATOM 1630 C CA . ASN B 1 41 ? 9.984 22.625 15.023 1 39.88 41 ASN B CA 1
ATOM 1631 C C . ASN B 1 41 ? 10.281 22.094 13.625 1 39.88 41 ASN B C 1
ATOM 1633 O O . ASN B 1 41 ? 10.203 22.828 12.641 1 39.88 41 ASN B O 1
ATOM 1637 N N . LYS B 1 42 ? 11.367 21.5 13.336 1 44.91 42 LYS B N 1
ATOM 1638 C CA . LYS B 1 42 ? 11.672 20.922 12.031 1 44.91 42 LYS B CA 1
ATOM 1639 C C . LYS B 1 42 ? 10.43 20.312 11.391 1 44.91 42 LYS B C 1
ATOM 1641 O O . LYS B 1 42 ? 9.875 19.344 11.906 1 44.91 42 LYS B O 1
ATOM 1646 N N . VAL B 1 43 ? 9.547 21.109 10.914 1 53.72 43 VAL B N 1
ATOM 1647 C CA . VAL B 1 43 ? 8.477 20.641 10.039 1 53.72 43 VAL B CA 1
ATOM 1648 C C . VAL B 1 43 ? 8.938 19.406 9.266 1 53.72 43 VAL B C 1
ATOM 1650 O O . VAL B 1 43 ? 9.93 19.453 8.539 1 53.72 43 VAL B O 1
ATOM 1653 N N . LYS B 1 44 ? 8.703 18.266 9.914 1 63.25 44 LYS B N 1
ATOM 1654 C CA . LYS B 1 44 ? 9.094 17 9.32 1 63.25 44 LYS B CA 1
ATOM 1655 C C . LYS B 1 44 ? 8.805 16.984 7.824 1 63.25 44 LYS B C 1
ATOM 1657 O O . LYS B 1 44 ? 7.672 17.234 7.402 1 63.25 44 LYS B O 1
ATOM 1662 N N . ARG B 1 45 ? 9.766 17.109 7.051 1 81.75 45 ARG B N 1
ATOM 1663 C CA . ARG B 1 45 ? 9.672 16.938 5.605 1 81.75 45 ARG B CA 1
ATOM 1664 C C . ARG B 1 45 ? 8.844 15.703 5.25 1 81.75 45 ARG B C 1
ATOM 1666 O O . ARG B 1 45 ? 8.938 14.672 5.914 1 81.75 45 ARG B O 1
ATOM 1673 N N . ASP B 1 46 ? 7.82 15.93 4.406 1 86.88 46 ASP B N 1
ATOM 1674 C CA . ASP B 1 46 ? 6.922 14.844 4.02 1 86.88 46 ASP B CA 1
ATOM 1675 C C . ASP B 1 46 ? 7.504 14.031 2.863 1 86.8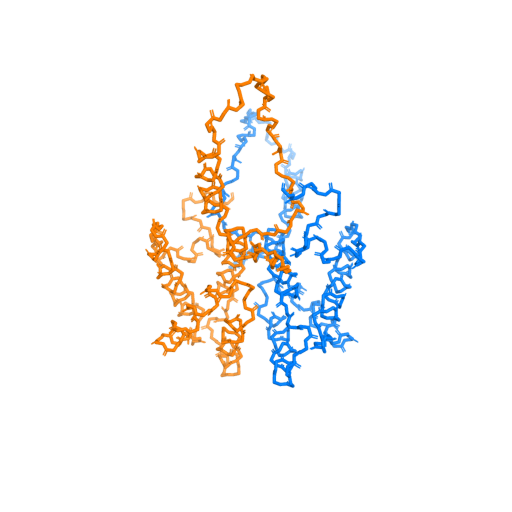8 46 ASP B C 1
ATOM 1677 O O . ASP B 1 46 ? 6.871 13.094 2.375 1 86.88 46 ASP B O 1
ATOM 1681 N N . ASP B 1 47 ? 8.688 14.406 2.467 1 94.25 47 ASP B N 1
ATOM 1682 C CA . ASP B 1 47 ? 9.273 13.695 1.335 1 94.25 47 ASP B CA 1
ATOM 1683 C C . ASP B 1 47 ? 10.523 12.922 1.758 1 94.25 47 ASP B C 1
ATOM 1685 O O . ASP B 1 47 ? 11.469 12.789 0.981 1 94.25 47 ASP B O 1
ATOM 1689 N N . CYS B 1 48 ? 10.625 12.586 3.004 1 95.88 48 CYS B N 1
ATOM 1690 C CA . CYS B 1 48 ? 11.664 11.688 3.506 1 95.88 48 CYS B CA 1
ATOM 1691 C C . CYS B 1 48 ? 11.211 10.234 3.436 1 95.88 48 CYS B C 1
ATOM 1693 O O . CYS B 1 48 ? 10.016 9.953 3.344 1 95.88 48 CYS B O 1
ATOM 1695 N N . PRO B 1 49 ? 12.133 9.32 3.459 1 96.06 49 PRO B N 1
ATOM 1696 C CA . PRO B 1 49 ? 11.742 7.914 3.527 1 96.06 49 PRO B CA 1
ATOM 1697 C C . PRO B 1 49 ? 10.805 7.617 4.695 1 96.06 49 PRO B C 1
ATOM 1699 O O . PRO B 1 49 ? 10.93 8.227 5.762 1 96.06 49 PRO B O 1
ATOM 1702 N N . LEU B 1 50 ? 9.945 6.707 4.535 1 96 50 LEU B N 1
ATOM 1703 C CA . LEU B 1 50 ? 8.93 6.395 5.535 1 96 50 LEU B CA 1
ATOM 1704 C C . LEU 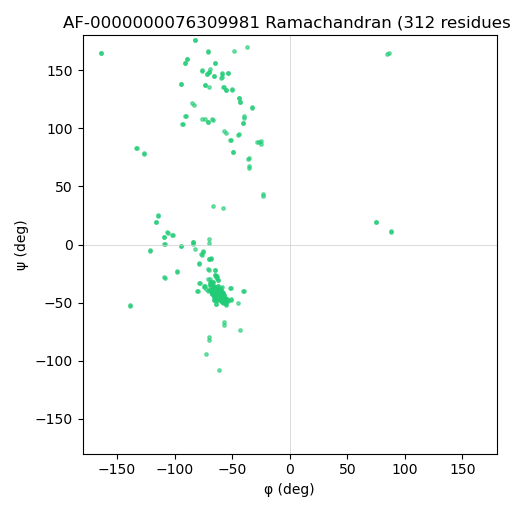B 1 50 ? 9.547 5.66 6.723 1 96 50 LEU B C 1
ATOM 1706 O O . LEU B 1 50 ? 10.398 4.789 6.547 1 96 50 LEU B O 1
ATOM 1710 N N . ASP B 1 51 ? 9.148 6.043 7.84 1 92.31 51 ASP B N 1
ATOM 1711 C CA . ASP B 1 51 ? 9.461 5.195 8.984 1 92.31 51 ASP B CA 1
ATOM 1712 C C . ASP B 1 51 ? 8.461 4.051 9.117 1 92.31 51 ASP B C 1
ATOM 1714 O O . ASP B 1 51 ? 7.523 3.947 8.32 1 92.31 51 ASP B O 1
ATOM 1718 N N . LYS B 1 52 ? 8.672 3.213 10.023 1 94.62 52 LYS B N 1
ATOM 1719 C CA . LYS B 1 52 ? 7.891 1.991 10.188 1 94.62 52 LYS B CA 1
ATOM 1720 C C . LYS B 1 52 ? 6.402 2.305 10.305 1 94.62 52 LYS B C 1
ATOM 1722 O O . LYS B 1 52 ? 5.574 1.663 9.664 1 94.62 52 LYS B O 1
ATOM 1727 N N . ASP B 1 53 ? 6.02 3.309 11.156 1 93.75 53 ASP B N 1
ATOM 1728 C CA . ASP B 1 53 ? 4.617 3.645 11.391 1 93.75 53 ASP B CA 1
ATOM 1729 C C . ASP B 1 53 ? 3.977 4.238 10.141 1 93.75 53 ASP B C 1
ATOM 1731 O O . ASP B 1 53 ? 2.834 3.914 9.812 1 93.75 53 ASP B O 1
ATOM 1735 N N . GLU B 1 54 ? 4.703 5.129 9.469 1 95.94 54 GLU B N 1
ATOM 1736 C CA . GLU B 1 54 ? 4.207 5.707 8.227 1 95.94 54 GLU B CA 1
ATOM 1737 C C . GLU B 1 54 ? 4.012 4.637 7.16 1 95.94 54 GLU B C 1
ATOM 1739 O O . GLU B 1 54 ? 2.984 4.609 6.48 1 95.94 54 GLU B O 1
ATOM 1744 N N . LEU B 1 55 ? 5.031 3.771 7.055 1 97.62 55 LEU B N 1
ATOM 1745 C CA . LEU B 1 55 ? 4.93 2.666 6.109 1 97.62 55 LEU B CA 1
ATOM 1746 C C . LEU B 1 55 ? 3.723 1.789 6.422 1 97.62 55 LEU B C 1
ATOM 1748 O O . LEU B 1 55 ? 2.926 1.483 5.531 1 97.62 55 LEU B O 1
ATOM 1752 N N . GLY B 1 56 ? 3.646 1.457 7.664 1 97.69 56 GLY B N 1
ATOM 1753 C CA . GLY B 1 56 ? 2.531 0.623 8.078 1 97.69 56 GLY B CA 1
ATOM 1754 C C . GLY B 1 56 ? 1.178 1.234 7.766 1 97.69 56 GLY B C 1
ATOM 1755 O O . GLY B 1 56 ? 0.312 0.575 7.188 1 97.69 56 GLY B O 1
ATOM 1756 N N . SER B 1 57 ? 1 2.457 8.148 1 97.06 57 SER B N 1
ATOM 1757 C CA . SER B 1 57 ? -0.281 3.131 7.961 1 97.06 57 SER B CA 1
ATOM 1758 C C . SER B 1 57 ? -0.669 3.182 6.488 1 97.06 57 SER B C 1
ATOM 1760 O O . SER B 1 57 ? -1.809 2.877 6.129 1 97.06 57 SER B O 1
ATOM 1762 N N . ARG B 1 58 ? 0.226 3.559 5.688 1 97.81 58 ARG B N 1
ATOM 1763 C CA . ARG B 1 58 ? -0.036 3.641 4.254 1 97.81 58 ARG B CA 1
ATOM 1764 C C . ARG B 1 58 ? -0.324 2.26 3.672 1 97.81 58 ARG B C 1
ATOM 1766 O O . ARG B 1 58 ? -1.24 2.102 2.863 1 97.81 58 ARG B O 1
ATOM 1773 N N . THR B 1 59 ? 0.432 1.257 4.086 1 98.69 59 THR B N 1
ATOM 1774 C CA . THR B 1 59 ? 0.28 -0.101 3.576 1 98.69 59 THR B CA 1
ATOM 1775 C C . THR B 1 59 ? -1.071 -0.683 3.982 1 98.69 59 THR B C 1
ATOM 1777 O O . THR B 1 59 ? -1.782 -1.251 3.15 1 98.69 59 THR B O 1
ATOM 1780 N N . TRP B 1 60 ? -1.449 -0.506 5.227 1 98.75 60 TRP B N 1
ATOM 1781 C CA . TRP B 1 60 ? -2.738 -1.006 5.691 1 98.75 60 TRP B CA 1
ATOM 1782 C C . TRP B 1 60 ? -3.885 -0.343 4.934 1 98.75 60 TRP B C 1
ATOM 1784 O O . TRP B 1 60 ? -4.879 -0.995 4.605 1 98.75 60 TRP B O 1
ATOM 1794 N N . SER B 1 61 ? -3.703 0.967 4.699 1 98.38 61 SER B N 1
ATOM 1795 C CA . SER B 1 61 ? -4.727 1.684 3.947 1 98.38 61 SER B CA 1
ATOM 1796 C C . SER B 1 61 ? -4.938 1.062 2.57 1 98.38 61 SER B C 1
ATOM 1798 O O . SER B 1 61 ? -6.074 0.861 2.143 1 98.38 61 SER B O 1
ATOM 1800 N N . PHE B 1 62 ? -3.92 0.777 1.921 1 98.56 62 PHE B N 1
ATOM 1801 C CA . PHE B 1 62 ? -3.992 0.135 0.613 1 98.56 62 PHE B CA 1
ATOM 1802 C C . PHE B 1 62 ? -4.613 -1.253 0.726 1 98.56 62 PHE B C 1
ATOM 1804 O O . PHE B 1 62 ? -5.555 -1.577 0.002 1 98.56 62 PHE B O 1
ATOM 1811 N N . LEU B 1 63 ? -4.094 -2.082 1.644 1 98.88 63 LEU B N 1
ATOM 1812 C CA . LEU B 1 63 ? -4.531 -3.469 1.764 1 98.88 63 LEU B CA 1
ATOM 1813 C C . LEU B 1 63 ? -6.023 -3.543 2.076 1 98.88 63 LEU B C 1
ATOM 1815 O O . LEU B 1 63 ? -6.75 -4.332 1.469 1 98.88 63 LEU B O 1
ATOM 1819 N N . HIS B 1 64 ? -6.477 -2.699 3.031 1 98.88 64 HIS B N 1
ATOM 1820 C CA . HIS B 1 64 ? -7.891 -2.723 3.393 1 98.88 64 HIS B CA 1
ATOM 1821 C C . HIS B 1 64 ? -8.766 -2.254 2.234 1 98.88 64 HIS B C 1
ATOM 1823 O O . HIS B 1 64 ? -9.852 -2.785 2.02 1 98.88 64 HIS B O 1
ATOM 1829 N N . THR B 1 65 ? -8.336 -1.24 1.528 1 98.75 65 THR B N 1
ATOM 1830 C CA . THR B 1 65 ? -9.109 -0.773 0.384 1 98.75 65 THR B CA 1
ATOM 1831 C C . THR B 1 65 ? -9.172 -1.844 -0.702 1 98.75 65 THR B C 1
ATOM 1833 O O . THR B 1 65 ? -10.234 -2.088 -1.281 1 98.75 65 THR B O 1
ATOM 1836 N N . MET B 1 66 ? -8.031 -2.48 -0.968 1 98.75 66 MET B N 1
ATOM 1837 C CA . MET B 1 66 ? -8.008 -3.57 -1.938 1 98.75 66 MET B CA 1
ATOM 1838 C C . MET B 1 66 ? -9 -4.66 -1.554 1 98.75 66 MET B C 1
ATOM 1840 O O . MET B 1 66 ? -9.758 -5.141 -2.398 1 98.75 66 MET B O 1
ATOM 1844 N N . ALA B 1 67 ? -8.969 -5.02 -0.279 1 98.88 67 ALA B N 1
ATOM 1845 C CA . ALA B 1 67 ? -9.891 -6.047 0.195 1 98.88 67 ALA B CA 1
ATOM 1846 C C . ALA B 1 67 ? -11.344 -5.59 0.048 1 98.88 67 ALA B C 1
ATOM 1848 O O . ALA B 1 67 ? -12.219 -6.383 -0.299 1 98.88 67 ALA B O 1
ATOM 1849 N N . ALA B 1 68 ? -11.562 -4.332 0.296 1 98.56 68 ALA B N 1
ATOM 1850 C CA . ALA B 1 68 ? -12.914 -3.768 0.233 1 98.56 68 ALA B CA 1
ATOM 1851 C C . ALA B 1 68 ? -13.469 -3.842 -1.186 1 98.56 68 ALA B C 1
ATOM 1853 O O . ALA B 1 68 ? -14.688 -3.932 -1.376 1 98.56 68 ALA B O 1
ATOM 1854 N N . TYR B 1 69 ? -12.664 -3.848 -2.152 1 97.88 69 TYR B N 1
ATOM 1855 C CA . TYR B 1 69 ? -13.117 -3.812 -3.537 1 97.88 69 TYR B CA 1
ATOM 1856 C C . TYR B 1 69 ? -12.875 -5.152 -4.223 1 97.88 69 TYR B C 1
ATOM 1858 O O . TYR B 1 69 ? -13.008 -5.262 -5.445 1 97.88 69 TYR B O 1
ATOM 1866 N N . TYR B 1 70 ? -12.43 -6.156 -3.438 1 98.5 70 TYR B N 1
ATOM 1867 C CA . TYR B 1 70 ? -12.336 -7.527 -3.924 1 98.5 70 TYR B CA 1
ATOM 1868 C C . TYR B 1 70 ? -13.695 -8.039 -4.379 1 98.5 70 TYR B C 1
ATOM 1870 O O . TYR B 1 70 ? -14.727 -7.641 -3.834 1 98.5 70 TYR B O 1
ATOM 1878 N N . PRO B 1 71 ? -13.695 -8.898 -5.41 1 98.06 71 PRO B N 1
ATOM 1879 C CA . PRO B 1 71 ? -14.984 -9.375 -5.914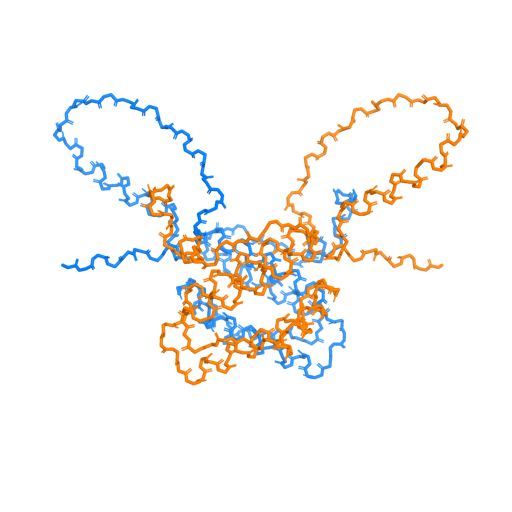 1 98.06 71 PRO B CA 1
ATOM 1880 C C . PRO B 1 71 ? -15.805 -10.094 -4.848 1 98.06 71 PRO B C 1
ATOM 1882 O O . PRO B 1 71 ? -15.25 -10.836 -4.027 1 98.06 71 PRO B O 1
ATOM 1885 N N . ASP B 1 72 ? -17.156 -9.898 -4.906 1 98.19 72 ASP B N 1
ATOM 1886 C CA . ASP B 1 72 ? -18.062 -10.617 -4.012 1 98.19 72 ASP B CA 1
ATOM 1887 C C . ASP B 1 72 ? -18.047 -12.117 -4.312 1 98.19 72 ASP B C 1
ATOM 1889 O O . ASP B 1 72 ? -18.234 -12.938 -3.412 1 98.19 72 ASP B O 1
ATOM 1893 N N . ASN B 1 73 ? -17.953 -12.383 -5.617 1 98.62 73 ASN B N 1
ATOM 1894 C CA . ASN B 1 73 ? -17.891 -13.758 -6.105 1 98.62 73 ASN B CA 1
ATOM 1895 C C . ASN B 1 73 ? -16.688 -13.984 -7.004 1 98.62 73 ASN B C 1
ATOM 1897 O O . ASN B 1 73 ? -16.812 -14.094 -8.219 1 98.62 73 ASN B O 1
ATOM 1901 N N . PRO B 1 74 ? -15.516 -14.148 -6.348 1 98.75 74 PRO B N 1
ATOM 1902 C CA . PRO B 1 74 ? -14.297 -14.32 -7.133 1 98.75 74 PRO B CA 1
ATOM 1903 C C . PRO B 1 74 ? -14.242 -15.672 -7.844 1 98.75 74 PRO B C 1
ATOM 1905 O O . PRO B 1 74 ? -14.805 -16.656 -7.359 1 98.75 74 PRO B O 1
ATOM 1908 N N . THR B 1 75 ? -13.602 -15.68 -8.992 1 98.69 75 THR B N 1
ATOM 1909 C CA . THR B 1 75 ? -13.297 -16.938 -9.656 1 98.69 75 THR B CA 1
ATOM 1910 C C . THR B 1 75 ? -12.219 -17.703 -8.898 1 98.69 75 THR B C 1
ATOM 1912 O O . THR B 1 75 ? -11.562 -17.156 -8.016 1 98.69 75 THR B O 1
ATOM 1915 N N . ASP B 1 76 ? -12.055 -18.984 -9.219 1 98.62 76 ASP B N 1
ATOM 1916 C CA . ASP B 1 76 ? -11.016 -19.781 -8.586 1 98.62 76 ASP B CA 1
ATOM 1917 C C . ASP B 1 76 ? -9.633 -19.172 -8.836 1 98.62 76 ASP B C 1
ATOM 1919 O O . ASP B 1 76 ? -8.766 -19.203 -7.965 1 98.62 76 ASP B O 1
ATOM 1923 N N . GLU B 1 77 ? -9.477 -18.641 -10.016 1 98.44 77 GLU B N 1
ATOM 1924 C CA . GLU B 1 77 ? -8.211 -18 -10.344 1 98.44 77 GLU B CA 1
ATOM 1925 C C . GLU B 1 77 ? -7.965 -16.766 -9.477 1 98.44 77 GLU B C 1
ATOM 1927 O O . GLU B 1 77 ? -6.859 -16.578 -8.969 1 98.44 77 GLU B O 1
ATOM 1932 N N . GLN B 1 78 ? -8.969 -15.969 -9.305 1 98.62 78 GLN B N 1
ATOM 1933 C CA . GLN B 1 78 ? -8.859 -14.781 -8.469 1 98.62 78 GLN B CA 1
ATOM 1934 C C . GLN B 1 78 ? -8.562 -15.156 -7.016 1 98.62 78 GLN B C 1
ATOM 1936 O O . GLN B 1 78 ? -7.77 -14.484 -6.348 1 98.62 78 GLN B O 1
ATOM 1941 N N . LYS B 1 79 ? -9.172 -16.156 -6.512 1 98.88 79 LYS B N 1
ATOM 1942 C CA . LYS B 1 79 ? -8.922 -16.656 -5.16 1 98.88 79 LYS B CA 1
ATOM 1943 C C . LYS B 1 79 ? -7.457 -17.047 -4.98 1 98.88 79 LYS B C 1
ATOM 1945 O O . LYS B 1 79 ? -6.82 -16.656 -4 1 98.88 79 LYS B O 1
ATOM 1950 N N . LEU B 1 80 ? -6.988 -17.797 -5.938 1 98.5 80 LEU B N 1
ATOM 1951 C CA . LEU B 1 80 ? -5.602 -18.25 -5.879 1 98.5 80 LEU B CA 1
ATOM 1952 C C . LEU B 1 80 ? -4.641 -17.062 -5.98 1 98.5 80 LEU B C 1
ATOM 1954 O O . LEU B 1 80 ? -3.668 -16.984 -5.223 1 98.5 80 LEU B O 1
ATOM 1958 N N . ASP B 1 81 ? -4.906 -16.188 -6.934 1 98.44 81 ASP B N 1
ATOM 1959 C CA . ASP B 1 81 ? -4.062 -15.008 -7.113 1 98.44 81 ASP B CA 1
ATOM 1960 C C . ASP B 1 81 ? -3.996 -14.18 -5.832 1 98.44 81 ASP B C 1
ATOM 1962 O O . ASP B 1 81 ? -2.92 -13.719 -5.441 1 98.44 81 ASP B O 1
ATOM 1966 N N . MET B 1 82 ? -5.137 -14.008 -5.191 1 98.81 82 MET B N 1
ATOM 1967 C CA . MET B 1 82 ? -5.188 -13.203 -3.971 1 98.81 82 MET B CA 1
ATOM 1968 C C . MET B 1 82 ? -4.422 -13.891 -2.842 1 98.81 82 MET B C 1
ATOM 1970 O O . MET B 1 82 ? -3.725 -13.234 -2.07 1 98.81 82 MET B O 1
ATOM 1974 N N . SER B 1 83 ? -4.559 -15.164 -2.719 1 98.69 83 SER B N 1
ATOM 1975 C CA . SER B 1 83 ? -3.783 -15.906 -1.728 1 98.69 83 SER B CA 1
ATOM 1976 C C . SER B 1 83 ? -2.285 -15.742 -1.957 1 98.69 83 SER B C 1
ATOM 1978 O O . SER B 1 83 ? -1.54 -15.43 -1.025 1 98.69 83 SER B O 1
ATOM 1980 N N . LYS B 1 84 ? -1.874 -15.922 -3.186 1 98 84 LYS B N 1
ATOM 1981 C CA . LYS B 1 84 ? -0.465 -15.766 -3.535 1 98 84 LYS B CA 1
ATOM 1982 C C . LYS B 1 84 ? 0.012 -14.336 -3.285 1 98 84 LYS B C 1
ATOM 1984 O O . LYS B 1 84 ? 1.162 -14.125 -2.896 1 98 84 LYS B O 1
ATOM 1989 N N . PHE B 1 85 ? -0.856 -13.422 -3.535 1 98.69 85 PHE B N 1
ATOM 1990 C CA . PHE B 1 85 ? -0.535 -12.016 -3.307 1 98.69 85 PHE B CA 1
ATOM 1991 C C . PHE B 1 85 ? -0.084 -11.789 -1.869 1 98.69 85 PHE B C 1
ATOM 1993 O O . PHE B 1 85 ? 0.987 -11.234 -1.629 1 98.69 85 PHE B O 1
ATOM 2000 N N . PHE B 1 86 ? -0.825 -12.234 -0.883 1 98.81 86 PHE B N 1
ATOM 2001 C CA . PHE B 1 86 ? -0.511 -11.969 0.517 1 98.81 86 PHE B CA 1
ATOM 2002 C C . PHE B 1 86 ? 0.74 -12.727 0.942 1 98.81 86 PHE B C 1
ATOM 2004 O O . PHE B 1 86 ? 1.512 -12.25 1.774 1 98.81 86 PHE B O 1
ATOM 2011 N N . HIS B 1 87 ? 0.936 -13.93 0.38 1 98.06 87 HIS B N 1
ATOM 2012 C CA . HIS B 1 87 ? 2.158 -14.656 0.694 1 98.06 87 HIS B CA 1
ATOM 2013 C C . HIS B 1 87 ? 3.387 -13.93 0.158 1 98.06 87 HIS B C 1
ATOM 2015 O O . HIS B 1 87 ? 4.375 -13.758 0.876 1 98.06 87 HIS B O 1
ATOM 2021 N N . THR B 1 88 ? 3.283 -13.531 -1.116 1 98.31 88 THR B N 1
ATOM 2022 C CA . THR B 1 88 ? 4.387 -12.789 -1.709 1 98.31 88 THR B CA 1
ATOM 2023 C C . THR B 1 88 ? 4.582 -11.453 -0.992 1 98.31 88 THR B C 1
ATOM 2025 O O . THR B 1 88 ? 5.715 -11.062 -0.695 1 98.31 88 THR B O 1
ATOM 2028 N N . PHE B 1 89 ? 3.463 -10.758 -0.713 1 98.69 89 PHE B N 1
ATOM 2029 C CA . PHE B 1 89 ? 3.479 -9.516 0.046 1 98.69 89 PHE B CA 1
ATOM 2030 C C . PHE B 1 89 ? 4.254 -9.68 1.347 1 98.69 89 PHE B C 1
ATOM 2032 O O . PHE B 1 89 ? 5.109 -8.859 1.677 1 98.69 89 PHE B O 1
ATOM 2039 N N . SER B 1 90 ? 4.023 -10.688 2.082 1 98.44 90 SER B N 1
ATOM 2040 C CA . SER B 1 90 ? 4.645 -10.914 3.383 1 98.44 90 SER B CA 1
ATOM 2041 C C . SER B 1 90 ? 6.148 -11.125 3.25 1 98.44 90 SER B C 1
ATOM 2043 O O . SER B 1 90 ? 6.902 -10.852 4.184 1 98.44 90 SER B O 1
ATOM 2045 N N . LYS B 1 91 ? 6.594 -11.602 2.113 1 97.75 91 LYS B N 1
ATOM 2046 C CA . LYS B 1 91 ? 8.016 -11.859 1.887 1 97.75 91 LYS B CA 1
ATOM 2047 C C . LYS B 1 91 ? 8.766 -10.57 1.586 1 97.75 91 LYS B C 1
ATOM 2049 O O . LYS B 1 91 ? 9.945 -10.438 1.927 1 97.75 91 LYS B O 1
ATOM 2054 N N . PHE B 1 92 ? 8.086 -9.672 0.937 1 98.38 92 PHE B N 1
ATOM 2055 C CA . PHE B 1 92 ? 8.797 -8.523 0.39 1 98.38 92 PHE B CA 1
ATOM 2056 C C . PHE B 1 92 ? 8.469 -7.258 1.177 1 98.38 92 PHE B C 1
ATOM 2058 O O . PHE B 1 92 ? 8.969 -6.176 0.862 1 98.38 92 PHE B O 1
ATOM 2065 N N . TYR B 1 93 ? 7.594 -7.363 2.25 1 98.31 93 TYR B N 1
ATOM 2066 C CA . TYR B 1 93 ? 7.32 -6.18 3.055 1 98.31 93 TYR B CA 1
ATOM 2067 C C . TYR B 1 93 ? 8.602 -5.602 3.635 1 98.31 93 TYR B C 1
ATOM 2069 O O . TYR B 1 93 ? 9.445 -6.344 4.148 1 98.31 93 TYR B O 1
ATOM 2077 N N . PRO B 1 94 ? 8.766 -4.281 3.572 1 97.5 94 PRO B N 1
ATOM 2078 C CA . PRO B 1 94 ? 10.07 -3.648 3.795 1 97.5 94 PRO B CA 1
ATOM 2079 C C . PRO B 1 94 ? 10.523 -3.721 5.254 1 97.5 94 PRO B C 1
ATOM 2081 O O . PRO B 1 94 ? 11.719 -3.627 5.539 1 97.5 94 PRO B O 1
ATOM 2084 N N . CYS B 1 95 ? 9.734 -3.883 6.145 1 95.06 95 CYS B N 1
ATOM 2085 C CA . CYS B 1 95 ? 10.094 -4.066 7.547 1 95.06 95 CYS B CA 1
ATOM 2086 C C . CYS B 1 95 ? 10.281 -5.543 7.875 1 95.06 95 CYS B C 1
ATOM 2088 O O . CYS B 1 95 ? 9.305 -6.289 7.961 1 95.06 95 CYS B O 1
ATOM 2090 N N . TYR B 1 96 ? 11.508 -5.895 8.117 1 93.06 96 TYR B N 1
ATOM 2091 C CA . TYR B 1 96 ? 11.844 -7.312 8.18 1 93.06 96 TYR B CA 1
ATOM 2092 C C . TYR B 1 96 ? 11.133 -7.988 9.352 1 93.06 96 TYR B C 1
ATOM 2094 O O . TYR B 1 96 ? 10.633 -9.109 9.219 1 93.06 96 TYR B O 1
ATOM 2102 N N . VAL B 1 97 ? 11.133 -7.316 10.531 1 94.5 97 VAL B N 1
ATOM 2103 C CA . VAL B 1 97 ? 10.484 -7.93 11.68 1 94.5 97 VAL B CA 1
ATOM 2104 C C . VAL B 1 97 ? 8.984 -8.023 11.438 1 94.5 97 VAL B C 1
ATOM 2106 O O . VAL B 1 97 ? 8.344 -9 11.844 1 94.5 97 VAL B O 1
ATOM 2109 N N . CYS B 1 98 ? 8.383 -7.012 10.797 1 96.88 98 CYS B N 1
ATOM 2110 C CA . CYS B 1 98 ? 6.969 -7.016 10.445 1 96.88 98 CYS B CA 1
ATOM 2111 C C . CYS B 1 98 ? 6.656 -8.133 9.453 1 96.88 98 CYS B C 1
ATOM 2113 O O . CYS B 1 98 ? 5.656 -8.844 9.609 1 96.88 98 CYS B O 1
ATOM 2115 N N . ALA B 1 99 ? 7.512 -8.258 8.477 1 97.19 99 ALA B N 1
ATOM 2116 C CA . ALA B 1 99 ? 7.363 -9.281 7.445 1 97.19 99 ALA B CA 1
ATOM 2117 C C . ALA B 1 99 ? 7.387 -10.68 8.055 1 97.19 99 ALA B C 1
ATOM 2119 O O . ALA B 1 99 ? 6.531 -11.516 7.75 1 97.19 99 ALA B O 1
ATOM 2120 N N . GLU B 1 100 ? 8.336 -10.898 8.883 1 96.81 100 GLU B N 1
ATOM 2121 C CA . GLU B 1 100 ? 8.453 -12.195 9.539 1 96.81 100 GLU B CA 1
ATOM 2122 C C . GLU B 1 100 ? 7.219 -12.508 10.375 1 96.81 100 GLU B C 1
ATOM 2124 O O . GLU B 1 100 ? 6.707 -13.625 10.352 1 96.81 100 GLU B O 1
ATOM 2129 N N . ASP B 1 101 ? 6.82 -11.562 11.125 1 97.06 101 ASP B N 1
ATOM 2130 C CA . ASP B 1 101 ? 5.625 -11.742 11.938 1 97.06 101 ASP B CA 1
ATOM 2131 C C . ASP B 1 101 ? 4.41 -12.07 11.07 1 97.06 101 ASP B C 1
ATOM 2133 O O . ASP B 1 101 ? 3.631 -12.969 11.398 1 97.06 101 ASP B O 1
ATOM 2137 N N . LEU B 1 102 ? 4.215 -11.367 10.008 1 98 102 LEU B N 1
ATOM 2138 C CA . LEU B 1 102 ? 3.092 -11.602 9.102 1 98 102 LEU B CA 1
ATOM 2139 C C . LEU B 1 102 ? 3.166 -13 8.5 1 98 102 LEU B C 1
ATOM 2141 O O . LEU B 1 102 ? 2.146 -13.68 8.375 1 98 102 LEU B O 1
ATOM 2145 N N . GLN B 1 103 ? 4.352 -13.398 8.102 1 98.25 103 GLN B N 1
ATOM 2146 C CA . GLN B 1 103 ? 4.523 -14.734 7.543 1 98.25 103 GLN B CA 1
ATOM 2147 C C . GLN B 1 103 ? 4.102 -15.805 8.539 1 98.25 103 GLN B C 1
ATOM 2149 O O . GLN B 1 103 ? 3.471 -16.797 8.164 1 98.25 103 GLN B O 1
ATOM 2154 N N . GLU B 1 104 ? 4.438 -15.617 9.758 1 97.88 104 GLU B N 1
ATOM 2155 C CA . GLU B 1 104 ? 4.008 -16.562 10.797 1 97.88 104 GLU B CA 1
ATOM 2156 C C . GLU B 1 104 ? 2.488 -16.562 10.938 1 97.88 104 GLU B C 1
ATOM 2158 O O . GLU B 1 104 ? 1.88 -17.625 11.094 1 97.88 104 GLU B O 1
ATOM 2163 N N . GLN B 1 105 ? 1.887 -15.43 10.914 1 97.38 105 GLN B N 1
ATOM 2164 C CA . GLN B 1 105 ? 0.435 -15.336 11.023 1 97.38 105 GLN B CA 1
ATOM 2165 C C . GLN B 1 105 ? -0.249 -16.016 9.844 1 97.38 105 GLN B C 1
ATOM 2167 O O . GLN B 1 105 ? -1.289 -16.656 10 1 97.38 105 GLN B O 1
ATOM 2172 N N . LEU B 1 106 ? 0.337 -15.891 8.633 1 97.94 106 LEU B N 1
ATOM 2173 C CA . LEU B 1 106 ? -0.251 -16.469 7.426 1 97.94 106 LEU B CA 1
ATOM 2174 C C . LEU B 1 106 ? -0.241 -17.984 7.492 1 97.94 106 LEU B C 1
ATOM 2176 O O . LEU B 1 106 ? -1.117 -18.641 6.922 1 97.94 106 LEU B O 1
ATOM 2180 N N . LYS B 1 107 ? 0.755 -18.516 8.133 1 97.5 107 LYS B N 1
ATOM 2181 C CA . LYS B 1 107 ? 0.81 -19.969 8.32 1 97.5 107 LYS B CA 1
ATOM 2182 C C . LYS B 1 107 ? -0.345 -20.453 9.188 1 97.5 107 LYS B C 1
ATOM 2184 O O . LYS B 1 107 ? -0.918 -21.516 8.93 1 97.5 107 LYS B O 1
ATOM 2189 N N . LYS B 1 108 ? -0.659 -19.703 10.195 1 97.12 108 LYS B N 1
ATOM 2190 C CA . LYS B 1 108 ? -1.71 -20.062 11.141 1 97.12 108 LYS B CA 1
ATOM 2191 C C . LYS B 1 108 ? -3.092 -19.734 10.586 1 97.12 108 LYS B C 1
ATOM 2193 O O . LYS B 1 108 ? -4.047 -20.5 10.789 1 97.12 108 LYS B O 1
ATOM 2198 N N . THR B 1 109 ? -3.18 -18.656 9.961 1 97.69 109 THR B N 1
ATOM 2199 C CA . THR B 1 109 ? -4.441 -18.141 9.43 1 97.69 109 THR B CA 1
ATOM 2200 C C . THR B 1 109 ? -4.277 -17.672 7.988 1 97.69 109 THR B C 1
ATOM 2202 O O . THR B 1 109 ? -4.156 -16.469 7.73 1 97.69 109 THR B O 1
ATOM 2205 N N . PRO B 1 110 ? -4.355 -18.625 7.043 1 98.38 110 PRO B N 1
ATOM 2206 C CA . PRO B 1 110 ? -4.172 -18.234 5.645 1 98.38 110 PRO B CA 1
ATOM 2207 C C . PRO B 1 110 ? -5.27 -17.297 5.148 1 98.38 110 PRO B C 1
ATOM 2209 O O . PRO B 1 110 ? -6.363 -17.266 5.719 1 98.38 110 PRO B O 1
ATOM 2212 N N . PRO B 1 111 ? -4.961 -16.531 4.117 1 98.81 111 PRO B N 1
ATOM 2213 C CA . PRO B 1 111 ? -5.949 -15.586 3.588 1 98.81 111 PRO B CA 1
ATOM 2214 C C . PRO B 1 111 ? -7.266 -16.266 3.217 1 98.81 111 PRO B C 1
ATOM 2216 O O . PRO B 1 111 ? -7.266 -17.375 2.672 1 98.81 111 PRO B O 1
ATOM 2219 N N . GLN B 1 112 ? -8.359 -15.688 3.633 1 98.94 112 GLN B N 1
ATOM 2220 C CA . GLN B 1 112 ? -9.695 -16.141 3.244 1 98.94 112 GLN B CA 1
ATOM 2221 C C . GLN B 1 112 ? -10.188 -15.375 2.016 1 98.94 112 GLN B C 1
ATOM 2223 O O . GLN B 1 112 ? -10.648 -14.242 2.125 1 98.94 112 GLN B O 1
ATOM 2228 N N . THR B 1 113 ? -10.164 -16.016 0.817 1 98.88 113 THR B N 1
ATOM 2229 C CA . THR B 1 113 ? -10.289 -15.281 -0.436 1 98.88 113 THR B CA 1
ATOM 2230 C C . THR B 1 113 ? -11.562 -15.68 -1.175 1 98.88 113 THR B C 1
ATOM 2232 O O . THR B 1 113 ? -11.672 -15.484 -2.387 1 98.88 113 THR B O 1
ATOM 2235 N N . ASN B 1 114 ? -12.484 -16.266 -0.437 1 98.81 114 ASN B N 1
ATOM 2236 C CA . ASN B 1 114 ? -13.672 -16.812 -1.105 1 98.81 114 ASN B CA 1
ATOM 2237 C C . ASN B 1 114 ? -14.664 -15.711 -1.449 1 98.81 114 ASN B C 1
ATOM 2239 O O . ASN B 1 114 ? -15.594 -15.93 -2.229 1 98.81 114 ASN B O 1
ATOM 2243 N N . SER B 1 115 ? -14.555 -14.594 -0.88 1 98.81 115 SER B N 1
ATOM 2244 C CA . SER B 1 115 ? -15.414 -13.445 -1.16 1 98.81 115 SER B CA 1
ATOM 2245 C C . SER B 1 115 ? -14.805 -12.156 -0.616 1 98.81 115 SER B C 1
ATOM 2247 O O . SER B 1 115 ? -13.891 -12.195 0.215 1 98.81 115 SER B O 1
ATOM 2249 N N . GLN B 1 116 ? -15.359 -11.039 -1.1 1 98.81 116 GLN B N 1
ATOM 2250 C CA . GLN B 1 116 ? -14.977 -9.734 -0.562 1 98.81 116 GLN B CA 1
ATOM 2251 C C . GLN B 1 116 ? -15.148 -9.695 0.954 1 98.81 116 GLN B C 1
ATOM 2253 O O . GLN B 1 116 ? -14.258 -9.234 1.673 1 98.81 116 GLN B O 1
ATOM 2258 N N . SER B 1 117 ? -16.281 -10.125 1.457 1 98.81 117 SER B N 1
ATOM 2259 C CA . SER B 1 117 ? -16.594 -10.086 2.881 1 98.81 117 SER B CA 1
ATOM 2260 C C . SER B 1 117 ? -15.602 -10.922 3.689 1 98.81 117 SER B C 1
ATOM 2262 O O . SER B 1 117 ? -15.078 -10.461 4.707 1 98.81 117 SER B O 1
ATOM 2264 N N . GLN B 1 118 ? -15.328 -12.102 3.225 1 98.88 118 GLN B N 1
ATOM 2265 C CA . GLN B 1 118 ? -14.414 -12.977 3.949 1 98.88 118 GLN B CA 1
ATOM 2266 C C . GLN B 1 118 ? -12.992 -12.422 3.951 1 98.88 118 GLN B C 1
ATOM 2268 O O . GLN B 1 118 ? -12.305 -12.469 4.973 1 98.88 118 GLN B O 1
ATOM 2273 N N . LEU B 1 119 ? -12.57 -11.922 2.82 1 98.94 119 LEU B N 1
ATOM 2274 C CA . LEU B 1 119 ? -11.234 -11.344 2.732 1 98.94 119 LEU B CA 1
ATOM 2275 C C . LEU B 1 119 ? -11.102 -10.133 3.65 1 98.94 119 LEU B C 1
ATOM 2277 O O . LEU B 1 119 ? -10.109 -10.008 4.375 1 98.94 119 LEU B O 1
ATOM 2281 N N . SER B 1 120 ? -12.102 -9.25 3.631 1 98.94 120 SER B N 1
ATOM 2282 C CA . SER B 1 120 ? -12.078 -8.047 4.453 1 98.94 120 SER B CA 1
ATOM 2283 C C . SER B 1 120 ? -12.055 -8.391 5.938 1 98.94 120 SER B C 1
ATOM 2285 O O . SER B 1 120 ? -11.312 -7.781 6.711 1 98.94 120 SER B O 1
ATOM 2287 N N . GLN B 1 121 ? -12.883 -9.344 6.312 1 98.94 121 GLN B N 1
ATOM 2288 C CA . GLN B 1 121 ? -12.922 -9.766 7.707 1 98.94 121 GLN B CA 1
ATOM 2289 C C . GLN B 1 121 ? -11.594 -10.391 8.133 1 98.94 121 GLN B C 1
ATOM 2291 O O . GLN B 1 121 ? -11.078 -10.094 9.219 1 98.94 121 GLN B O 1
ATOM 2296 N N . TRP B 1 122 ? -11.102 -11.242 7.316 1 98.94 122 TRP B N 1
ATOM 2297 C CA . TRP B 1 122 ? -9.812 -11.867 7.586 1 98.94 122 TRP B CA 1
ATOM 2298 C C . TRP B 1 122 ? -8.719 -10.82 7.773 1 98.94 122 TRP B C 1
ATOM 2300 O O . TRP B 1 122 ? -7.965 -10.867 8.75 1 98.94 122 TRP B O 1
ATOM 2310 N N . LEU B 1 123 ? -8.625 -9.883 6.844 1 98.94 123 LEU B N 1
ATOM 2311 C CA . LEU B 1 123 ? -7.594 -8.852 6.906 1 98.94 123 LEU B CA 1
ATOM 2312 C C . LEU B 1 123 ? -7.742 -8.008 8.172 1 98.94 123 LEU B C 1
ATOM 2314 O O . LEU B 1 123 ? -6.746 -7.633 8.789 1 98.94 123 LEU B O 1
ATOM 2318 N N . CYS B 1 124 ? -8.977 -7.688 8.516 1 98.94 124 CYS B N 1
ATOM 2319 C CA . CYS B 1 124 ? -9.242 -6.945 9.742 1 98.94 124 CYS B CA 1
ATOM 2320 C C . CYS B 1 124 ? -8.734 -7.707 10.961 1 98.94 124 CYS B C 1
ATOM 2322 O O . CYS B 1 124 ? -8.117 -7.121 11.859 1 98.94 124 CYS B O 1
ATOM 2324 N N . MET B 1 125 ? -8.969 -8.969 10.984 1 98.75 125 MET B N 1
ATOM 2325 C CA . MET B 1 125 ? -8.508 -9.797 12.086 1 98.75 125 MET B CA 1
ATOM 2326 C C . MET B 1 125 ? -6.988 -9.812 12.164 1 98.75 125 MET B C 1
ATOM 2328 O O . MET B 1 125 ? -6.414 -9.664 13.242 1 98.75 125 MET B O 1
ATOM 2332 N N . ILE B 1 126 ? -6.359 -10.023 11.031 1 98.81 126 ILE B N 1
ATOM 2333 C CA . ILE B 1 126 ? -4.902 -10.023 10.969 1 98.81 126 ILE B CA 1
ATOM 2334 C C . ILE B 1 12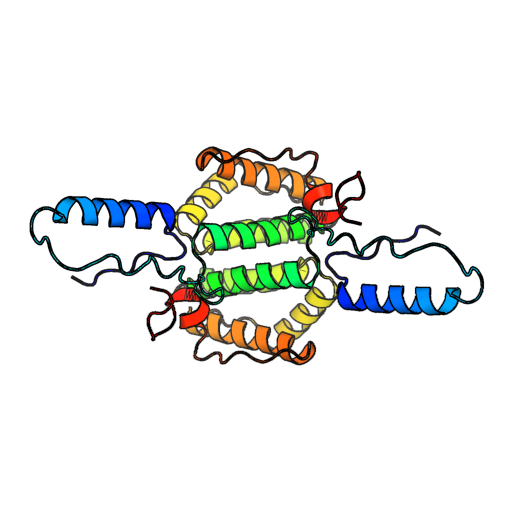6 ? -4.363 -8.68 11.461 1 98.81 126 ILE B C 1
ATOM 2336 O O . ILE B 1 126 ? -3.395 -8.641 12.227 1 98.81 126 ILE B O 1
ATOM 2340 N N . HIS B 1 127 ? -4.957 -7.535 10.977 1 98.69 127 HIS B N 1
ATOM 2341 C CA . HIS B 1 127 ? -4.543 -6.203 11.398 1 98.69 127 HIS B CA 1
ATOM 2342 C C . HIS B 1 127 ? -4.711 -6.031 12.906 1 98.69 127 HIS B C 1
ATOM 2344 O O . HIS B 1 127 ? -3.857 -5.434 13.57 1 98.69 127 HIS B O 1
ATOM 2350 N N . ASN B 1 128 ? -5.777 -6.539 13.469 1 98.75 128 ASN B N 1
ATOM 2351 C CA . ASN B 1 128 ? -6.012 -6.457 14.906 1 98.75 128 ASN B CA 1
ATOM 2352 C C . ASN B 1 128 ? -4.977 -7.258 15.695 1 98.75 128 ASN B C 1
ATOM 2354 O O . ASN B 1 128 ? -4.598 -6.875 16.797 1 98.75 128 ASN B O 1
ATOM 2358 N N . GLU B 1 129 ? -4.582 -8.422 15.172 1 98.25 129 GLU B N 1
ATOM 2359 C CA . GLU B 1 129 ? -3.502 -9.156 15.828 1 98.25 129 GLU B CA 1
ATOM 2360 C C . GLU B 1 129 ? -2.238 -8.305 15.922 1 98.25 129 GLU B C 1
ATOM 2362 O O . GLU B 1 129 ? -1.563 -8.305 16.953 1 98.25 129 GLU B O 1
ATOM 2367 N N . VAL B 1 130 ? -1.911 -7.594 14.883 1 97.81 130 VAL B N 1
ATOM 2368 C CA . VAL B 1 130 ? -0.762 -6.695 14.883 1 97.81 130 VAL B CA 1
ATOM 2369 C C . VAL B 1 130 ? -0.987 -5.57 15.891 1 97.81 130 VAL B C 1
ATOM 2371 O O . VAL B 1 130 ? -0.084 -5.223 16.656 1 97.81 130 VAL B O 1
ATOM 2374 N N . ASN B 1 131 ? -2.221 -4.973 15.867 1 97.94 131 ASN B N 1
ATOM 2375 C CA . ASN B 1 131 ? -2.555 -3.93 16.828 1 97.94 131 ASN B CA 1
ATOM 2376 C C . ASN B 1 131 ? -2.332 -4.402 18.266 1 97.94 131 ASN B C 1
ATOM 2378 O O . ASN B 1 131 ? -1.747 -3.682 19.078 1 97.94 131 ASN B O 1
ATOM 2382 N N . LYS B 1 132 ? -2.826 -5.57 18.578 1 97.88 132 LYS B N 1
ATOM 2383 C CA . LYS B 1 132 ? -2.68 -6.141 19.906 1 97.88 132 LYS B CA 1
ATOM 2384 C C . LYS B 1 132 ? -1.211 -6.234 20.312 1 97.88 132 LYS B C 1
ATOM 2386 O O . LYS B 1 132 ? -0.835 -5.828 21.406 1 97.88 132 LYS B O 1
ATOM 2391 N N . LYS B 1 133 ? -0.405 -6.727 19.422 1 95.94 133 LYS B N 1
ATOM 2392 C CA . LYS B 1 133 ? 1.023 -6.871 19.688 1 95.94 133 LYS B CA 1
ATOM 2393 C C . LYS B 1 133 ? 1.675 -5.512 19.938 1 95.94 133 LYS B C 1
ATOM 2395 O O . LYS B 1 133 ? 2.631 -5.414 20.703 1 95.94 133 LYS B O 1
ATOM 2400 N N . LEU B 1 134 ? 1.179 -4.457 19.328 1 95.69 134 LEU B N 1
ATOM 2401 C CA . LEU B 1 134 ? 1.764 -3.125 19.422 1 95.69 134 LEU B CA 1
ATOM 2402 C C . LEU B 1 134 ? 1.101 -2.316 20.531 1 95.69 134 LEU B C 1
ATOM 2404 O O . LEU B 1 134 ? 1.448 -1.154 20.75 1 95.69 134 LEU B O 1
ATOM 2408 N N . GLY B 1 135 ? 0.109 -2.891 21.219 1 96.25 135 GLY B N 1
ATOM 2409 C CA . GLY B 1 135 ? -0.593 -2.203 22.281 1 96.25 135 GLY B CA 1
ATOM 2410 C C . GLY B 1 135 ? -1.562 -1.147 21.781 1 96.25 135 GLY B C 1
ATOM 2411 O O . GLY B 1 135 ? -1.82 -0.157 22.469 1 96.25 135 GLY B O 1
ATOM 2412 N N . LYS B 1 136 ? -1.923 -1.27 20.547 1 97.06 136 LYS B N 1
ATOM 2413 C CA . LYS B 1 136 ? -2.9 -0.368 19.938 1 97.06 136 LYS B CA 1
ATOM 2414 C C . LYS B 1 136 ? -4.316 -0.919 20.078 1 97.06 136 LYS B C 1
ATOM 2416 O O . LYS B 1 136 ? -4.504 -2.125 20.266 1 97.06 136 LYS B O 1
ATOM 2421 N N . PRO B 1 137 ? -5.273 -0.042 20.031 1 97.88 137 PRO B N 1
ATOM 2422 C CA . PRO B 1 137 ? -6.648 -0.529 20.125 1 97.88 137 PRO B CA 1
ATOM 2423 C C . PRO B 1 137 ? -7.062 -1.385 18.938 1 97.88 137 PRO B C 1
ATOM 2425 O O . PRO B 1 137 ? -6.645 -1.114 17.812 1 97.88 137 PRO B O 1
ATOM 2428 N N . GLU B 1 138 ? -7.871 -2.377 19.219 1 98.25 138 GLU B N 1
ATOM 2429 C CA . GLU B 1 138 ? -8.438 -3.197 18.156 1 98.25 138 GLU B CA 1
ATOM 2430 C C . GLU B 1 138 ? -9.57 -2.469 17.438 1 98.25 138 GLU B C 1
ATOM 2432 O O . GLU B 1 138 ? -10.281 -1.67 18.047 1 98.25 138 GLU B O 1
ATOM 2437 N N . PHE B 1 139 ? -9.727 -2.752 16.266 1 98.56 139 PHE B N 1
ATOM 2438 C CA . PHE B 1 139 ? -10.805 -2.221 15.445 1 98.56 139 PHE B CA 1
ATOM 2439 C C . PHE B 1 139 ? -11.992 -3.182 15.422 1 98.56 139 PHE B C 1
ATOM 2441 O O . PHE B 1 139 ? -11.805 -4.398 15.352 1 98.56 139 PHE B O 1
ATOM 2448 N N . ASP B 1 140 ? -13.242 -2.656 15.523 1 98.62 140 ASP B N 1
ATOM 2449 C CA . ASP B 1 140 ? -14.43 -3.486 15.367 1 98.62 140 ASP B CA 1
ATOM 2450 C C . ASP B 1 140 ? -14.609 -3.92 13.914 1 98.62 140 ASP B C 1
ATOM 2452 O O . ASP B 1 140 ? -15.117 -3.154 13.086 1 98.62 140 ASP B O 1
ATOM 2456 N N . CYS B 1 141 ? -14.328 -5.156 13.578 1 98.81 141 CYS B N 1
ATOM 2457 C CA . CYS B 1 141 ? -14.281 -5.641 12.203 1 98.81 141 CYS B CA 1
ATOM 2458 C C . CYS B 1 141 ? -15.672 -5.66 11.586 1 98.81 141 CYS B C 1
ATOM 2460 O O . CYS B 1 141 ? -15.82 -5.773 10.367 1 98.81 141 CYS B O 1
ATOM 2462 N N . LYS B 1 142 ? -16.688 -5.5 12.375 1 98.44 142 LYS B N 1
ATOM 2463 C CA . LYS B 1 142 ? -18.031 -5.355 11.828 1 98.44 142 LYS B CA 1
ATOM 2464 C C . LYS B 1 142 ? -18.156 -4.078 11 1 98.44 142 LYS B C 1
ATOM 2466 O O . LYS B 1 142 ? -19.078 -3.943 10.188 1 98.44 142 LYS B O 1
ATOM 2471 N N . LEU B 1 143 ? -17.312 -3.143 11.234 1 98.38 143 LEU B N 1
ATOM 2472 C CA . LEU B 1 143 ? -17.391 -1.817 10.633 1 98.38 143 LEU B CA 1
ATOM 2473 C C . LEU B 1 143 ? -16.391 -1.686 9.477 1 98.38 143 LEU B C 1
ATOM 2475 O O . LEU B 1 143 ? -16.219 -0.598 8.922 1 98.38 143 LEU B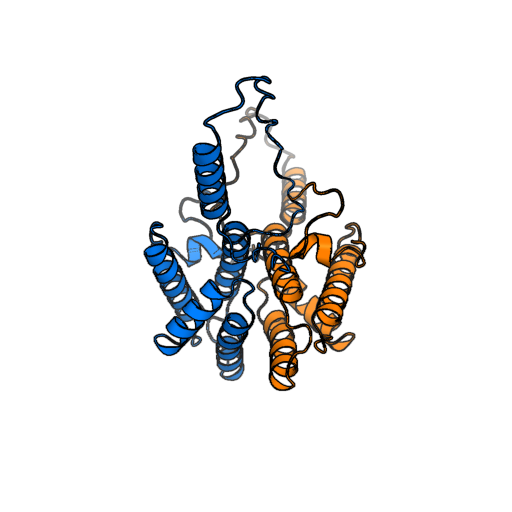 O 1
ATOM 2479 N N . VAL B 1 144 ? -15.773 -2.764 9.094 1 98.5 144 VAL B N 1
ATOM 2480 C CA . VAL B 1 144 ? -14.633 -2.701 8.188 1 98.5 144 VAL B CA 1
ATOM 2481 C C . VAL B 1 144 ? -15.07 -2.172 6.828 1 98.5 144 VAL B C 1
ATOM 2483 O O . VAL B 1 144 ? -14.359 -1.389 6.195 1 98.5 144 VAL B O 1
ATOM 2486 N N . ASP B 1 145 ? -16.25 -2.502 6.348 1 97.06 145 ASP B N 1
ATOM 2487 C CA . ASP B 1 145 ? -16.719 -2.023 5.051 1 97.06 145 ASP B CA 1
ATOM 2488 C C . ASP B 1 145 ? -17.125 -0.554 5.117 1 97.06 145 ASP B C 1
ATOM 2490 O O . ASP B 1 145 ? -16.969 0.185 4.145 1 97.06 145 ASP B O 1
ATOM 2494 N N . GLN B 1 146 ? -17.703 -0.139 6.234 1 96.94 146 GLN B N 1
ATOM 2495 C CA . GLN B 1 146 ? -17.969 1.286 6.391 1 96.94 146 GLN B CA 1
ATOM 2496 C C . GLN B 1 146 ? -16.688 2.098 6.375 1 96.94 146 GLN B C 1
ATOM 2498 O O . GLN B 1 146 ? -16.609 3.152 5.738 1 96.94 146 GLN B O 1
ATOM 2503 N N . ARG B 1 147 ? -15.68 1.608 7.031 1 97.5 147 ARG B N 1
ATOM 2504 C CA . ARG B 1 147 ? -14.406 2.307 7.184 1 97.5 147 ARG B CA 1
ATOM 2505 C C . ARG B 1 147 ? -13.672 2.404 5.852 1 97.5 147 ARG B C 1
ATOM 2507 O O . ARG B 1 147 ? -13.008 3.406 5.578 1 97.5 147 ARG B O 1
ATOM 2514 N N . TRP B 1 148 ? -13.812 1.36 4.973 1 97.75 148 TRP B N 1
ATOM 2515 C CA . TRP B 1 148 ? -12.859 1.294 3.871 1 97.75 148 TRP B CA 1
ATOM 2516 C C . TRP B 1 148 ? -13.578 1.329 2.525 1 97.75 148 TRP B C 1
ATOM 2518 O O . TRP B 1 148 ? -12.938 1.441 1.477 1 97.75 148 TRP B O 1
ATOM 2528 N N . ARG B 1 149 ? -14.891 1.304 2.51 1 95.62 149 ARG B N 1
ATOM 2529 C CA . ARG B 1 149 ? -15.586 1.229 1.228 1 95.62 149 ARG B CA 1
ATOM 2530 C C . ARG B 1 149 ? -16.797 2.15 1.207 1 95.62 149 ARG B C 1
ATOM 2532 O O . ARG B 1 149 ? -16.891 3.039 0.358 1 95.62 149 ARG B O 1
ATOM 2539 N N . ASP B 1 150 ? -17.734 2.076 2.205 1 94.19 150 ASP B N 1
ATOM 2540 C CA . ASP B 1 150 ? -19.078 2.643 2.094 1 94.19 150 ASP B CA 1
ATOM 2541 C C . ASP B 1 150 ? -19.156 4.012 2.771 1 94.19 150 ASP B C 1
ATOM 2543 O O . ASP B 1 150 ? -20.016 4.828 2.438 1 94.19 150 ASP B O 1
ATOM 2547 N N . GLY B 1 151 ? -18.281 4.25 3.684 1 94.5 151 GLY B N 1
ATOM 2548 C CA . GLY B 1 151 ? -18.453 5.387 4.574 1 94.5 151 GLY B CA 1
ATOM 2549 C C . GLY B 1 151 ? -19.312 5.07 5.781 1 94.5 151 GLY B C 1
ATOM 2550 O O . GLY B 1 151 ? -20.047 4.078 5.781 1 94.5 151 GLY B O 1
ATOM 2551 N N . TRP B 1 152 ? -19.203 5.984 6.746 1 94.38 152 TRP B N 1
ATOM 2552 C CA . TRP B 1 152 ? -19.922 5.754 7.996 1 94.38 152 TRP B CA 1
ATOM 2553 C C . TRP B 1 152 ? -21.422 5.945 7.805 1 94.38 152 TRP B C 1
ATOM 2555 O O . TRP B 1 152 ? -21.844 6.84 7.07 1 94.38 152 TRP B O 1
ATOM 2565 N N . LEU B 1 153 ? -22.219 5.211 8.5 1 93 153 LEU B N 1
ATOM 2566 C CA . LEU B 1 153 ? -23.672 5.18 8.352 1 93 153 LEU B CA 1
ATOM 2567 C C . LEU B 1 153 ? -24.281 6.535 8.695 1 93 153 LEU B C 1
ATOM 2569 O O . LEU B 1 153 ? -25.328 6.898 8.172 1 93 153 LEU B O 1
ATOM 2573 N N . ASP B 1 154 ? -23.625 7.246 9.547 1 91.44 154 ASP B N 1
ATOM 2574 C CA . ASP B 1 154 ? -24.172 8.531 9.969 1 91.44 154 ASP B CA 1
ATOM 2575 C C . ASP B 1 154 ? -24 9.586 8.875 1 91.44 154 ASP B C 1
ATOM 2577 O O . ASP B 1 154 ? -24.391 10.742 9.055 1 91.44 154 ASP B O 1
ATOM 2581 N N . GLY B 1 155 ? -23.312 9.266 7.801 1 88.38 155 GLY B N 1
ATOM 2582 C CA . GLY B 1 155 ? -23.188 10.141 6.648 1 88.38 155 GLY B CA 1
ATOM 2583 C C . GLY B 1 155 ? -22.016 11.102 6.762 1 88.38 155 GLY B C 1
ATOM 2584 O O . GLY B 1 155 ? -21.875 12.016 5.941 1 88.38 155 GLY B O 1
ATOM 2585 N N . SER B 1 156 ? -21.188 10.898 7.703 1 89.62 156 SER B N 1
ATOM 2586 C CA . SER B 1 156 ? -20.094 11.844 7.941 1 89.62 156 SER B CA 1
ATOM 2587 C C . SER B 1 156 ?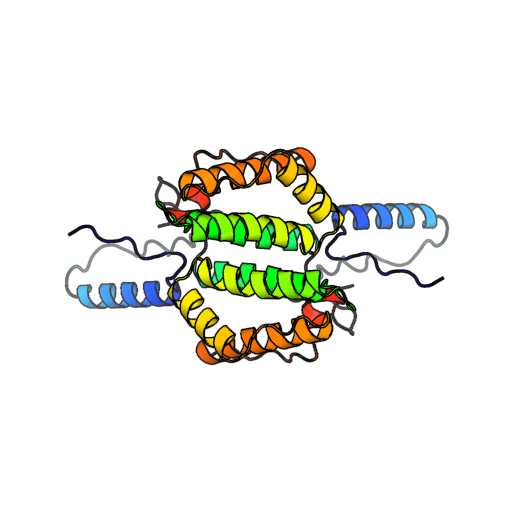 -19.062 11.789 6.824 1 89.62 156 SER B C 1
ATOM 2589 O O . SER B 1 156 ? -18.203 12.672 6.715 1 89.62 156 SER B O 1
ATOM 2591 N N . CYS B 1 157 ? -19.156 10.812 6.023 1 88.5 157 CYS B N 1
ATOM 2592 C CA . CYS B 1 157 ? -18.203 10.695 4.918 1 88.5 157 CYS B CA 1
ATOM 2593 C C . CYS B 1 157 ? -18.859 11.047 3.592 1 88.5 157 CYS B C 1
ATOM 2595 O O . CYS B 1 157 ? -18.281 10.828 2.525 1 88.5 157 CYS B O 1
ATOM 2597 N N . ASP B 1 158 ? -20.031 11.594 3.654 1 79.25 158 ASP B N 1
ATOM 2598 C CA . ASP B 1 158 ? -20.781 11.906 2.438 1 79.25 158 ASP B CA 1
ATOM 2599 C C . ASP B 1 158 ? -20.5 13.336 1.984 1 79.25 158 ASP B C 1
ATOM 2601 O O . ASP B 1 158 ? -20.25 14.219 2.809 1 79.25 158 ASP B O 1
#

Foldseek 3Di:
DPPPPPQQLADDVVVVVVVVVVVVVVVPPDDPDDDDPDPPPPPPDPPDDDGNVRLVVVVLLVQLLCLLPQAQADDPVQLVVVQVVQCVCLVVPSHVVSSVVSNVVCVVPGADRRGSLRRNLSSLVSVQVVCVVVVHDRDDSVCSNCVRPVPDPVPPVD/DPPPPPLQLADDVVVVVVVVVVVCVVPPPDDDDDDDPDPPPPPPDPPDDDGNVRLVVVVLLVQLLCLLPQAQADDPVQLVVVQVVQCVCLVVPSHVVSSVVSNVVCVVPGADRRGSLRRNLSSLVSVQVVCVVVVHDRDDSVCSNCVRPVPDPVPPVD

Solvent-accessible surface area (backbone atoms only — not comparable to full-atom values): 17601 Å² total; per-residue (Å²): 130,85,75,74,72,75,56,49,40,53,38,46,63,66,60,51,50,51,52,50,49,50,54,49,61,68,63,58,72,72,88,81,75,87,79,77,71,68,76,70,76,67,73,72,67,89,70,39,36,48,35,28,64,57,42,46,53,26,40,50,52,36,54,49,31,28,27,52,59,38,51,69,75,47,51,75,65,53,26,52,49,52,44,49,42,55,56,49,46,29,71,51,40,58,20,59,71,60,15,52,52,46,46,56,47,40,73,76,54,56,79,40,49,73,18,17,68,48,27,37,44,44,51,42,50,56,51,30,52,51,23,53,77,71,72,41,80,67,72,68,57,89,45,48,52,29,39,36,58,73,22,48,89,88,45,81,58,107,130,85,76,73,72,76,55,48,40,54,39,49,65,66,59,52,50,52,53,50,52,52,55,51,63,66,63,56,70,73,88,80,76,86,82,75,72,68,79,69,76,66,73,74,66,88,68,39,36,50,35,27,65,56,41,46,54,25,39,50,54,36,53,47,31,27,27,53,59,37,51,70,76,46,50,73,65,52,27,50,49,53,43,49,41,55,56,51,46,28,73,50,41,55,22,60,70,59,14,51,52,45,47,55,47,39,73,77,54,57,76,40,47,74,19,16,66,47,28,37,45,44,50,42,52,55,52,30,52,52,24,53,77,70,73,42,79,68,70,70,56,90,44,47,52,28,41,34,57,74,22,48,89,87,45,81,59,108